Protein AF-A0A5C3NLE9-F1 (afdb_monomer_lite)

Radius of gyration: 28.79 Å; chains: 1; bounding box: 56×53×103 Å

Foldseek 3Di:
DVLCLVVVDALLPDDLVNLLVSQVVVLVVVQVVCVVVVHDRDDRDDSLVVQQVRLVVLLVLVVCVLVVPQADPPPGDNVVSVSVNPSDPQDDPDVPPPDSPDPDRQDAQQASSHRAQRPHPPDPSHHDPQDDNQQAGRDPDQPPPFDDTQHPDADHPQHHVNAAGEVVVLVVLVVVLVCLCVVDDNPDSPQTPNSVSSVVLQVVQWDQDDVVVVRFIWGFDGPRHHYPPDDPVQWDQDPNTITGTPCVVDPDDDDPDDDDDDDDDDDDDDDDDDDDDDDDDD

Secondary structure (DSSP, 8-state):
-HHHHHHT--TTT--HHHHHHHHHHHHHHHHHHHHHTTPPPPPPPPHHHHHHHHHHHHHHHHHHHHHT----TTT---HHHHHHHHSS------TT---TT----PPBPTTT--BS--S-TT-TTSPPTTB-TTS-B--SSPPTTPPPPPPSPPPTTSEETTTEEEHHHHHHHHHHHHHHHHSS-TT-----HHHHHHHHHHHHHEEEPPGGGTT-EEEEPPTTSEEES--GGGEEEETTEEEEE-GGGSSS--------S---------------------

Organism: NCBI:txid1314778

Sequence (282 aa):
MDLRAQHKWTSFGMTSRMWVSATAAYNTLLATRCQAQGLPDPILKHPRALVEKLGEVETMIVRRVATKDFKSKSGGSEDFWRRHCGVISLVKIDPGTTSEKNLRKLPMCARCKQMKYLGGTGSAANHRRDYCSDGVRCSNKLKAGTDIIPDWPQPPGIFTSGSKFHAIEFLKALRDLHEKTVNNDSSNVVIDLEGLAFAKMFQTRTIKADDSAGGMYLFRLFDNLEMIPALPELVVNYNNLKYLRLDCLGGAGSPASAADASAAEVPIGEGGEGLEGELVDF

pLDDT: mean 77.29, std 19.91, range [30.17, 96.62]

Structure (mmCIF, N/CA/C/O backbone):
data_AF-A0A5C3NLE9-F1
#
_entry.id   AF-A0A5C3NLE9-F1
#
loop_
_atom_site.group_PDB
_atom_site.id
_atom_site.type_symbol
_atom_site.label_atom_id
_atom_site.label_alt_id
_atom_site.label_comp_id
_atom_site.label_asym_id
_atom_site.label_entity_id
_atom_site.label_seq_id
_atom_site.pdbx_PDB_ins_code
_atom_site.Cartn_x
_atom_site.Cartn_y
_atom_site.Cartn_z
_atom_site.occupancy
_atom_site.B_iso_or_equiv
_atom_site.auth_seq_id
_atom_site.auth_comp_id
_atom_site.auth_asym_id
_atom_site.auth_atom_id
_atom_site.pdbx_PDB_model_num
ATOM 1 N N . MET A 1 1 ? -12.332 8.841 16.075 1.00 82.38 1 MET A N 1
ATOM 2 C CA . MET A 1 1 ? -12.920 7.511 16.361 1.00 82.38 1 MET A CA 1
ATOM 3 C C . MET A 1 1 ? -14.386 7.444 15.961 1.00 82.38 1 MET A C 1
ATOM 5 O O . MET A 1 1 ? -14.826 6.385 15.528 1.00 82.38 1 MET A O 1
ATOM 9 N N . ASP A 1 2 ? -15.115 8.559 15.999 1.00 88.81 2 ASP A N 1
ATOM 10 C CA . ASP A 1 2 ? -16.521 8.616 15.575 1.00 88.81 2 ASP A CA 1
ATOM 11 C C . ASP A 1 2 ? -16.726 8.231 14.109 1.00 88.81 2 ASP A C 1
ATOM 13 O O . ASP A 1 2 ? -17.564 7.383 13.830 1.00 88.81 2 ASP A O 1
ATOM 17 N N . LEU A 1 3 ? -15.878 8.725 13.196 1.00 90.75 3 LEU A N 1
ATOM 18 C CA . LEU A 1 3 ? -15.928 8.341 11.778 1.00 90.75 3 LEU A CA 1
ATOM 19 C C . LEU A 1 3 ? -15.777 6.827 11.561 1.00 90.75 3 LEU A C 1
ATOM 21 O O . LEU A 1 3 ? -16.488 6.251 10.744 1.00 90.75 3 LEU A O 1
ATOM 25 N N . ARG A 1 4 ? -14.929 6.147 12.351 1.00 88.94 4 ARG A N 1
ATOM 26 C CA . ARG A 1 4 ? -14.850 4.677 12.320 1.00 88.94 4 ARG A CA 1
ATOM 27 C C . ARG A 1 4 ? -16.189 4.060 12.716 1.00 88.94 4 ARG A C 1
ATOM 29 O O . ARG A 1 4 ? -16.627 3.120 12.067 1.00 88.94 4 ARG A O 1
ATOM 36 N N . ALA A 1 5 ? -16.812 4.541 13.793 1.00 88.56 5 ALA A N 1
ATOM 37 C CA . ALA A 1 5 ? -18.089 4.004 14.257 1.00 88.56 5 ALA A CA 1
ATOM 38 C C . ALA A 1 5 ? -19.224 4.256 13.256 1.00 88.56 5 ALA A C 1
ATOM 40 O O . ALA A 1 5 ? -20.035 3.365 13.023 1.00 88.56 5 ALA A O 1
ATOM 41 N N . GLN A 1 6 ? -19.251 5.441 12.649 1.00 90.88 6 GLN A N 1
ATOM 42 C CA . GLN A 1 6 ? -20.256 5.854 11.676 1.00 90.88 6 GLN A CA 1
ATOM 43 C C . GLN A 1 6 ? -20.138 5.074 10.364 1.00 90.88 6 GLN A C 1
ATOM 45 O O . GLN A 1 6 ? -21.117 4.501 9.896 1.00 90.88 6 GLN A O 1
ATOM 50 N N . HIS A 1 7 ? -18.936 5.010 9.794 1.00 89.25 7 HIS A N 1
ATOM 51 C CA . HIS A 1 7 ? -18.698 4.386 8.490 1.00 89.25 7 HIS A CA 1
ATOM 52 C C . HIS A 1 7 ? -18.255 2.925 8.578 1.00 89.25 7 HIS A C 1
ATOM 54 O O . HIS A 1 7 ? -17.937 2.313 7.561 1.00 89.25 7 HIS A O 1
ATOM 60 N N . LYS A 1 8 ? -18.201 2.367 9.792 1.00 89.06 8 LYS A N 1
ATOM 61 C CA . LYS A 1 8 ? -17.783 0.987 10.064 1.00 89.06 8 LYS A CA 1
ATOM 62 C C . LYS A 1 8 ? -16.439 0.628 9.407 1.00 89.06 8 LYS A C 1
ATOM 64 O O . LYS A 1 8 ? -16.246 -0.476 8.906 1.00 89.06 8 LYS A O 1
ATOM 69 N N . TRP A 1 9 ? -15.494 1.567 9.422 1.00 89.69 9 TRP A N 1
ATOM 70 C CA . TRP A 1 9 ? -14.164 1.369 8.844 1.00 89.69 9 TRP A CA 1
ATOM 71 C C . TRP A 1 9 ? -13.407 0.250 9.555 1.00 89.69 9 TRP A C 1
ATOM 73 O O . TRP A 1 9 ? -13.302 0.267 10.783 1.00 89.69 9 TRP A O 1
ATOM 83 N N . THR A 1 10 ? -12.844 -0.686 8.790 1.00 86.25 10 THR A N 1
ATOM 84 C CA . THR A 1 10 ? -12.008 -1.789 9.293 1.00 86.25 10 THR A CA 1
ATOM 85 C C . THR A 1 10 ? -10.729 -1.924 8.496 1.00 86.25 10 THR A C 1
ATOM 87 O O . THR A 1 10 ? -10.713 -1.631 7.304 1.00 86.25 10 THR A O 1
ATOM 90 N N . SER A 1 11 ? -9.664 -2.430 9.119 1.00 81.75 11 SER A N 1
ATOM 91 C CA . SER A 1 11 ? -8.420 -2.674 8.382 1.00 81.75 11 SER A CA 1
ATOM 92 C C . SER A 1 11 ? -8.591 -3.683 7.242 1.00 81.75 11 SER A C 1
ATOM 94 O O . SER A 1 11 ? -7.977 -3.510 6.198 1.00 81.75 11 SER A O 1
ATOM 96 N N . PHE A 1 12 ? -9.441 -4.699 7.409 1.00 77.06 12 PHE A N 1
ATOM 97 C CA . PHE A 1 12 ? -9.650 -5.766 6.420 1.00 77.06 12 PHE A CA 1
ATOM 98 C C . PHE A 1 12 ? -10.757 -5.482 5.399 1.00 77.06 12 PHE A C 1
ATOM 100 O O . PHE A 1 12 ? -10.771 -6.097 4.339 1.00 77.06 12 PHE A O 1
ATOM 107 N N . GLY A 1 13 ? -11.689 -4.580 5.708 1.00 79.12 13 GLY A N 1
ATOM 108 C CA . GLY A 1 13 ? -12.783 -4.196 4.813 1.00 79.12 13 GLY A CA 1
ATOM 109 C C . GLY A 1 13 ? -12.491 -2.948 3.982 1.00 79.12 13 GLY A C 1
ATOM 110 O O . GLY A 1 13 ? -13.380 -2.480 3.278 1.00 79.12 13 GLY A O 1
ATOM 111 N N . MET A 1 14 ? -11.286 -2.378 4.080 1.00 85.12 14 MET A N 1
ATOM 112 C CA . MET A 1 14 ? -10.904 -1.161 3.362 1.00 85.12 14 MET A CA 1
ATOM 113 C C . MET A 1 14 ? -9.803 -1.425 2.339 1.00 85.12 14 MET A C 1
ATOM 115 O O . MET A 1 14 ? -8.720 -1.905 2.677 1.00 85.12 14 MET A O 1
ATOM 119 N N . THR A 1 15 ? -10.069 -1.039 1.092 1.00 82.69 15 THR A N 1
ATOM 120 C CA . THR A 1 15 ? -9.074 -1.012 0.013 1.00 82.69 15 THR A CA 1
ATOM 121 C C . THR A 1 15 ? -8.224 0.260 0.072 1.00 82.69 15 THR A C 1
ATOM 123 O O . THR A 1 15 ? -8.592 1.244 0.718 1.00 82.69 15 THR A O 1
ATOM 126 N N . SER A 1 16 ? -7.093 0.266 -0.634 1.00 81.00 16 SER A N 1
ATOM 127 C CA . SER A 1 16 ? -6.223 1.438 -0.839 1.00 81.00 16 SER A CA 1
ATOM 128 C C . SER A 1 16 ? -6.998 2.693 -1.266 1.00 81.00 16 SER A C 1
ATOM 130 O O . SER A 1 16 ? -6.802 3.764 -0.693 1.00 81.00 16 SER A O 1
ATOM 132 N N . ARG A 1 17 ? -7.934 2.552 -2.211 1.00 81.69 17 ARG A N 1
ATOM 133 C CA . ARG A 1 17 ? -8.794 3.638 -2.704 1.00 81.69 17 ARG A CA 1
ATOM 134 C C . ARG A 1 17 ? -9.794 4.111 -1.654 1.00 81.69 17 ARG A C 1
ATOM 136 O O . ARG A 1 17 ? -9.958 5.312 -1.466 1.00 81.69 17 ARG A O 1
ATOM 143 N N . MET A 1 18 ? -10.407 3.190 -0.907 1.00 87.69 18 MET A N 1
ATOM 144 C CA . MET A 1 18 ? -11.318 3.555 0.189 1.00 87.69 18 MET A CA 1
ATOM 145 C C . MET A 1 18 ? -10.611 4.387 1.266 1.00 87.69 18 MET A C 1
ATOM 147 O O . MET A 1 18 ? -11.227 5.274 1.856 1.00 87.69 18 MET A O 1
ATOM 151 N N . TRP A 1 19 ? -9.318 4.146 1.504 1.00 89.06 19 TRP A N 1
ATOM 152 C CA . TRP A 1 19 ? -8.523 4.943 2.440 1.00 89.06 19 TRP A CA 1
ATOM 153 C C . TRP A 1 19 ? -8.342 6.394 2.005 1.00 89.06 19 TRP A C 1
ATOM 155 O O . TRP A 1 19 ? -8.332 7.276 2.864 1.00 89.06 19 TRP A O 1
ATOM 165 N N . VAL A 1 20 ? -8.240 6.659 0.703 1.00 87.31 20 VAL A N 1
ATOM 166 C CA . VAL A 1 20 ? -8.168 8.023 0.162 1.00 87.31 20 VAL A CA 1
ATOM 167 C C . VAL A 1 20 ? -9.454 8.780 0.485 1.00 87.31 20 VAL A C 1
ATOM 169 O O . VAL A 1 20 ? -9.404 9.823 1.135 1.00 87.31 20 VAL A O 1
ATOM 172 N N . SER A 1 21 ? -10.613 8.214 0.138 1.00 88.69 21 SER A N 1
ATOM 173 C CA . SER A 1 21 ? -11.917 8.832 0.418 1.00 88.69 21 SER A CA 1
ATOM 174 C C . SER A 1 21 ? -12.172 9.002 1.918 1.00 88.69 21 SER A C 1
ATOM 176 O O . SER A 1 21 ? -12.635 10.053 2.357 1.00 88.69 21 SER A O 1
ATOM 178 N N . ALA A 1 22 ? -11.815 8.002 2.729 1.00 91.88 22 ALA A N 1
ATOM 179 C CA . ALA A 1 22 ? -11.924 8.079 4.186 1.00 91.88 22 ALA A CA 1
ATOM 180 C C . ALA A 1 22 ? -11.062 9.206 4.775 1.00 91.88 22 ALA A C 1
ATOM 182 O O . ALA A 1 22 ? -11.467 9.889 5.715 1.00 91.88 22 ALA A O 1
ATOM 183 N N . THR A 1 23 ? -9.881 9.425 4.202 1.00 91.88 23 THR A N 1
ATOM 184 C CA . THR A 1 23 ? -8.950 10.466 4.641 1.00 91.88 23 THR A CA 1
ATOM 185 C C . THR A 1 23 ? -9.410 11.852 4.225 1.00 91.88 23 THR A C 1
ATOM 187 O O . THR A 1 23 ? -9.309 12.775 5.029 1.00 91.88 23 THR A O 1
ATOM 190 N N . ALA A 1 24 ? -9.981 11.996 3.028 1.00 90.50 24 ALA A N 1
ATOM 191 C CA . ALA A 1 24 ? -10.633 13.233 2.613 1.00 90.50 24 ALA A CA 1
ATOM 192 C C . ALA A 1 24 ? -11.756 13.608 3.595 1.00 90.50 24 ALA A C 1
ATOM 194 O O . ALA A 1 24 ? -11.723 14.692 4.171 1.00 90.50 24 ALA A O 1
ATOM 195 N N . ALA A 1 25 ? -12.663 12.669 3.897 1.00 92.50 25 ALA A N 1
ATOM 196 C CA . ALA A 1 25 ? -13.737 12.884 4.871 1.00 92.50 25 ALA A CA 1
ATOM 197 C C . ALA A 1 25 ? -13.206 13.241 6.273 1.00 92.50 25 ALA A C 1
ATOM 199 O O . ALA A 1 25 ? -13.735 14.131 6.942 1.00 92.50 25 ALA A O 1
ATOM 200 N N . TYR A 1 26 ? -12.133 12.578 6.715 1.00 94.12 26 TYR A N 1
ATOM 201 C CA . TYR A 1 26 ? -11.478 12.889 7.985 1.00 94.12 26 TYR A CA 1
ATOM 202 C C . TYR A 1 26 ? -10.884 14.300 8.004 1.00 94.12 26 TYR A C 1
ATOM 204 O O . TYR A 1 26 ? -11.072 15.022 8.981 1.00 94.12 26 TYR A O 1
ATOM 212 N N . ASN A 1 27 ? -10.176 14.694 6.946 1.00 93.88 27 ASN A N 1
ATOM 213 C CA . ASN A 1 27 ? -9.537 16.002 6.847 1.00 93.88 27 ASN A CA 1
ATOM 214 C C . ASN A 1 27 ? -10.569 17.133 6.804 1.00 93.88 27 ASN A C 1
ATOM 216 O O . ASN A 1 27 ? -10.390 1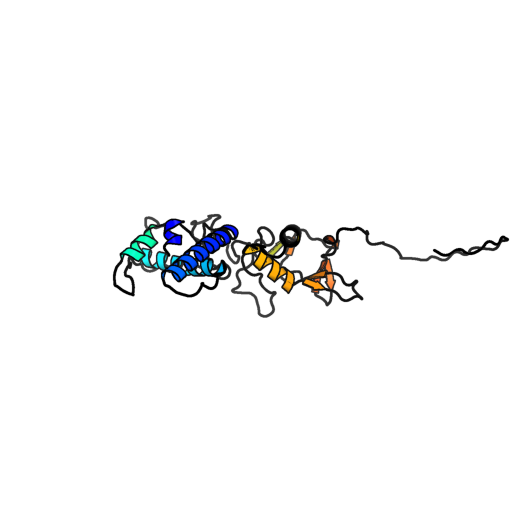8.122 7.511 1.00 93.88 27 ASN A O 1
ATOM 220 N N . THR A 1 28 ? -11.674 16.959 6.071 1.00 93.31 28 THR A N 1
ATOM 221 C CA . THR A 1 28 ? -12.798 17.907 6.074 1.00 93.31 28 THR A CA 1
ATOM 222 C C . THR A 1 28 ? -13.354 18.089 7.483 1.00 93.31 28 THR A C 1
ATOM 224 O O . THR A 1 28 ? -13.442 19.213 7.970 1.00 93.31 28 THR A O 1
ATOM 227 N N . LEU A 1 29 ? -13.662 16.991 8.182 1.00 93.62 29 LEU A N 1
ATOM 228 C CA . LEU A 1 29 ? -14.208 17.072 9.538 1.00 93.62 29 LEU A CA 1
ATOM 229 C C . LEU A 1 29 ? -13.207 17.681 10.533 1.00 93.62 29 LEU A C 1
ATOM 231 O O . LEU A 1 29 ? -13.603 18.406 11.447 1.00 93.62 29 LEU A O 1
ATOM 235 N N . LEU A 1 30 ? -11.913 17.392 10.369 1.00 93.75 30 LEU A N 1
ATOM 236 C CA . LEU A 1 30 ? -10.859 17.978 11.191 1.00 93.75 30 LEU A CA 1
ATOM 237 C C . LEU A 1 30 ? -10.784 19.495 10.990 1.00 93.75 30 LEU A C 1
ATOM 239 O O . LEU A 1 30 ? -10.706 20.213 11.983 1.00 93.75 30 LEU A O 1
ATOM 243 N N . ALA A 1 31 ? -10.861 19.976 9.746 1.00 93.50 31 ALA A N 1
ATOM 244 C CA . ALA A 1 31 ? -10.862 21.405 9.437 1.00 93.50 31 ALA A CA 1
ATOM 245 C C . ALA A 1 31 ? -12.072 22.111 10.058 1.00 93.50 31 ALA A C 1
ATOM 247 O O . ALA A 1 31 ? -11.896 23.075 10.801 1.00 93.50 31 ALA A O 1
ATOM 248 N N . THR A 1 32 ? -13.280 21.564 9.880 1.00 94.88 32 THR A N 1
ATOM 249 C CA . THR A 1 32 ? -14.498 22.099 10.513 1.00 94.88 32 THR A CA 1
ATOM 250 C C . THR A 1 32 ? -14.367 22.162 12.035 1.00 94.88 32 THR A C 1
ATOM 252 O O . THR A 1 32 ? -14.769 23.143 12.659 1.00 94.88 32 THR A O 1
ATOM 255 N N . ARG A 1 33 ? -13.777 21.134 12.658 1.00 94.06 33 ARG A N 1
ATOM 256 C CA . ARG A 1 33 ? -13.566 21.110 14.109 1.00 94.06 33 ARG A CA 1
ATOM 257 C C . ARG A 1 33 ? -12.547 22.153 14.569 1.00 94.06 33 ARG A C 1
ATOM 259 O O . ARG A 1 33 ? -12.785 22.783 15.593 1.00 94.06 33 ARG A O 1
ATOM 266 N N . CYS A 1 34 ? -11.434 22.317 13.855 1.00 93.94 34 CYS A N 1
ATOM 267 C CA . CYS A 1 34 ? -10.433 23.340 14.162 1.00 93.94 34 CYS A CA 1
ATOM 268 C C . CYS A 1 34 ? -11.047 24.742 14.080 1.00 93.94 34 CYS A C 1
ATOM 270 O O . CYS A 1 34 ? -10.946 25.499 15.042 1.00 93.94 34 CYS A O 1
ATOM 272 N N . GLN A 1 35 ? -11.789 25.030 13.008 1.00 94.06 35 GLN A N 1
ATOM 273 C CA . GLN A 1 35 ? -12.485 26.305 12.819 1.00 94.06 35 GLN A CA 1
ATOM 274 C C . GLN A 1 35 ? -13.494 26.588 13.937 1.00 94.06 35 GLN A C 1
ATOM 276 O O . GLN A 1 35 ? -13.474 27.664 14.528 1.00 94.06 35 GLN A O 1
ATOM 281 N N . ALA A 1 36 ? -14.317 25.601 14.306 1.00 94.94 36 ALA A N 1
ATOM 282 C CA . ALA A 1 36 ? -15.274 25.736 15.407 1.00 94.94 36 ALA A CA 1
ATOM 283 C C . ALA A 1 36 ? -14.609 25.996 16.774 1.00 94.94 36 ALA A C 1
ATOM 285 O O . ALA A 1 36 ? -15.256 26.495 17.691 1.00 94.94 36 ALA A O 1
ATOM 286 N N . GLN A 1 37 ? -13.329 25.646 16.925 1.00 95.44 37 GLN A N 1
ATOM 287 C CA . GLN A 1 37 ? -12.540 25.866 18.138 1.00 95.44 37 GLN A CA 1
ATOM 288 C C . GLN A 1 37 ? -11.647 27.115 18.057 1.00 95.44 37 GLN A C 1
ATOM 290 O O . GLN A 1 37 ? -10.880 27.360 18.986 1.00 95.44 37 GLN A O 1
ATOM 295 N N . GLY A 1 38 ? -11.714 27.889 16.966 1.00 94.31 38 GLY A N 1
ATOM 296 C CA . GLY A 1 38 ? -10.825 29.031 16.732 1.00 94.31 38 GLY A CA 1
ATOM 297 C C . GLY A 1 38 ? -9.354 28.639 16.547 1.00 94.31 38 GLY A C 1
ATOM 298 O O . GLY A 1 38 ? -8.464 29.452 16.782 1.00 94.31 38 GLY A O 1
ATOM 299 N N . LEU A 1 39 ? -9.085 27.384 16.176 1.00 95.00 39 LEU A N 1
ATOM 300 C CA . LEU A 1 39 ? -7.745 26.870 15.908 1.00 95.00 39 LEU A CA 1
ATOM 301 C C . LEU A 1 39 ? -7.364 27.095 14.437 1.00 95.00 39 LEU A C 1
ATOM 303 O O . LEU A 1 39 ? -8.250 27.118 13.580 1.00 95.00 39 LEU A O 1
ATOM 307 N N . PRO A 1 40 ? -6.058 27.206 14.126 1.00 92.81 40 PRO A N 1
ATOM 308 C CA . PRO A 1 40 ? -5.592 27.308 12.747 1.00 92.81 40 PRO A CA 1
ATOM 309 C C . PRO A 1 40 ? -5.978 26.075 11.923 1.00 92.81 40 PRO A C 1
ATOM 311 O O . PRO A 1 40 ? -6.201 24.985 12.468 1.00 92.81 40 PRO A O 1
ATOM 314 N N . ASP A 1 41 ? -6.006 26.253 10.601 1.00 90.81 41 ASP A N 1
ATOM 315 C CA . ASP A 1 41 ? -6.316 25.172 9.674 1.00 90.81 41 ASP A CA 1
ATOM 316 C C . ASP A 1 41 ? -5.354 23.986 9.866 1.00 90.81 41 ASP A C 1
ATOM 318 O O . ASP A 1 41 ? -4.134 24.155 9.986 1.00 90.81 41 ASP A O 1
ATOM 322 N N . PRO A 1 42 ? -5.885 22.755 9.933 1.00 91.81 42 PRO A N 1
ATOM 323 C CA . PRO A 1 42 ? -5.083 21.593 10.253 1.00 91.81 42 PRO A CA 1
ATOM 324 C C . PRO A 1 42 ? -4.222 21.164 9.066 1.00 91.81 42 PRO A C 1
ATOM 326 O O . PRO A 1 42 ? -4.661 21.142 7.918 1.00 91.81 42 PRO A O 1
ATOM 329 N N . ILE A 1 43 ? -3.025 20.660 9.370 1.00 90.06 43 ILE A N 1
ATOM 330 C CA . ILE A 1 43 ? -2.222 19.929 8.387 1.00 90.06 43 ILE A CA 1
ATOM 331 C C . ILE A 1 43 ? -2.993 18.677 7.954 1.00 90.06 43 ILE A C 1
ATOM 333 O O . ILE A 1 43 ? -3.294 17.805 8.788 1.00 90.06 43 ILE A O 1
ATOM 337 N N . LEU A 1 44 ? -3.261 18.586 6.648 1.00 89.62 44 LEU A N 1
ATOM 338 C CA . LEU A 1 44 ? -3.955 17.465 6.023 1.00 89.62 44 LEU A CA 1
ATOM 339 C C . LEU A 1 44 ? -3.265 16.145 6.363 1.00 89.62 44 LEU A C 1
ATOM 341 O O . LEU A 1 44 ? -2.047 15.989 6.246 1.00 89.62 44 LEU A O 1
ATOM 345 N N . LYS A 1 45 ? -4.053 15.167 6.803 1.00 90.31 45 LYS A N 1
ATOM 346 C CA . LYS A 1 45 ? -3.550 13.825 7.077 1.00 90.31 45 LYS A CA 1
ATOM 347 C C . LYS A 1 45 ? -3.382 13.062 5.777 1.00 90.31 45 LYS A C 1
ATOM 349 O O . LYS A 1 45 ? -4.247 13.100 4.907 1.00 90.31 45 LYS A O 1
ATOM 354 N N . HIS A 1 46 ? -2.273 12.337 5.692 1.00 88.62 46 HIS A N 1
ATOM 355 C CA . HIS A 1 46 ? -2.017 11.370 4.636 1.00 88.62 46 HIS A CA 1
ATOM 356 C C . HIS A 1 46 ? -2.778 10.063 4.928 1.00 88.62 46 HIS A C 1
ATOM 358 O O . HIS A 1 46 ? -2.840 9.671 6.100 1.00 88.62 46 HIS A O 1
ATOM 364 N N . PRO A 1 47 ? -3.293 9.322 3.923 1.00 89.44 47 PRO A N 1
ATOM 365 C CA . PRO A 1 47 ? -4.104 8.134 4.196 1.00 89.44 47 PRO A CA 1
ATOM 366 C C . PRO A 1 47 ? -3.391 7.041 4.994 1.00 89.44 47 PRO A C 1
ATOM 368 O O . PRO A 1 47 ? -4.014 6.330 5.784 1.00 89.44 47 PRO A O 1
ATOM 371 N N . ARG A 1 48 ? -2.059 6.975 4.891 1.00 86.94 48 ARG A N 1
ATOM 372 C CA . ARG A 1 48 ? -1.229 6.092 5.725 1.00 86.94 48 ARG A CA 1
ATOM 373 C C . ARG A 1 48 ? -1.440 6.316 7.228 1.00 86.94 48 ARG A C 1
ATOM 375 O O . ARG A 1 48 ? -1.482 5.342 7.973 1.00 86.94 48 ARG A O 1
ATOM 382 N N . ALA A 1 49 ? -1.632 7.563 7.660 1.00 89.75 49 ALA A N 1
ATOM 383 C CA . ALA A 1 49 ? -1.847 7.885 9.068 1.00 89.75 49 ALA A CA 1
ATOM 384 C C . ALA A 1 49 ? -3.148 7.263 9.600 1.00 89.75 49 ALA A C 1
ATOM 386 O O . ALA A 1 49 ? -3.189 6.776 10.729 1.00 89.75 49 ALA A O 1
ATOM 387 N N . LEU A 1 50 ? -4.206 7.231 8.782 1.00 90.75 50 LEU A N 1
ATOM 388 C CA . LEU A 1 50 ? -5.470 6.594 9.154 1.00 90.75 50 LEU A CA 1
ATOM 389 C C . LEU A 1 50 ? -5.345 5.067 9.196 1.00 90.75 50 LEU A C 1
ATOM 391 O O . LEU A 1 50 ? -5.856 4.458 10.136 1.00 90.75 50 LEU A O 1
ATOM 395 N N . VAL A 1 51 ? -4.642 4.460 8.232 1.00 89.19 51 VAL A N 1
ATOM 396 C CA . VAL A 1 51 ? -4.375 3.008 8.207 1.00 89.19 51 VAL A CA 1
ATOM 397 C C . VAL A 1 51 ? -3.678 2.569 9.495 1.00 89.19 51 VAL A C 1
ATOM 399 O O . VAL A 1 51 ? -4.135 1.650 10.176 1.00 89.19 51 VAL A O 1
ATOM 402 N N . GLU A 1 52 ? -2.591 3.252 9.854 1.00 87.81 52 GLU A N 1
ATOM 403 C CA . GLU A 1 52 ? -1.804 2.941 11.049 1.00 87.81 52 GLU A CA 1
ATOM 404 C C . GLU A 1 52 ? -2.627 3.147 12.316 1.00 87.81 52 GLU A C 1
ATOM 406 O O . GLU A 1 52 ? -2.686 2.260 13.175 1.00 87.81 52 GLU A O 1
ATOM 411 N N . LYS A 1 53 ? -3.351 4.271 12.396 1.00 89.75 53 LYS A N 1
ATOM 412 C CA . LYS A 1 53 ? -4.161 4.558 13.573 1.00 89.75 53 LYS A CA 1
ATOM 413 C C . LYS A 1 53 ? -5.297 3.561 13.755 1.00 89.75 53 LYS A C 1
ATOM 415 O O . LYS A 1 53 ? -5.606 3.192 14.890 1.00 89.75 53 LYS A O 1
ATOM 420 N N . LEU A 1 54 ? -5.914 3.107 12.664 1.00 89.44 54 LEU A N 1
ATOM 421 C CA . LEU A 1 54 ? -6.956 2.092 12.739 1.00 89.44 54 LEU A CA 1
ATOM 422 C C . LEU A 1 54 ? -6.391 0.753 13.223 1.00 89.44 54 LEU A C 1
ATOM 424 O O . LEU A 1 54 ? -6.995 0.138 14.098 1.00 89.44 54 LEU A O 1
ATOM 428 N N . GLY A 1 55 ? -5.219 0.335 12.738 1.00 85.19 55 GLY A N 1
ATOM 429 C CA . GLY A 1 55 ? -4.563 -0.896 13.193 1.00 85.19 55 GLY A CA 1
ATOM 430 C C . GLY A 1 55 ? -4.252 -0.901 14.698 1.00 85.19 55 GLY A C 1
ATOM 431 O O . GLY A 1 55 ? -4.477 -1.906 15.382 1.00 85.19 55 GLY A O 1
ATOM 432 N N . GLU A 1 56 ? -3.800 0.230 15.248 1.00 86.00 56 GLU A N 1
ATOM 433 C CA . GLU A 1 56 ? -3.610 0.400 16.698 1.00 86.00 56 GLU A CA 1
ATOM 434 C C . GLU A 1 56 ? -4.924 0.233 17.469 1.00 86.00 56 GLU A C 1
ATOM 436 O O . GLU A 1 56 ? -5.005 -0.530 18.435 1.00 86.00 56 GLU A O 1
ATOM 441 N N . VAL A 1 57 ? -5.966 0.939 17.030 1.00 88.75 57 VAL A N 1
ATOM 442 C CA . VAL A 1 57 ? -7.289 0.930 17.660 1.00 88.75 57 VAL A CA 1
ATOM 443 C C . VAL A 1 57 ? -7.906 -0.463 17.632 1.00 88.75 57 VAL A C 1
ATOM 445 O O . VAL A 1 57 ? -8.456 -0.911 18.635 1.00 88.75 57 VAL A O 1
ATOM 448 N N . GLU A 1 58 ? -7.821 -1.164 16.508 1.00 86.69 58 GLU A N 1
ATOM 449 C CA . GLU A 1 58 ? -8.362 -2.514 16.372 1.00 86.69 58 GLU A CA 1
ATOM 450 C C . GLU A 1 58 ? -7.645 -3.504 17.289 1.00 86.69 58 GLU A C 1
ATOM 452 O O . GLU A 1 58 ? -8.298 -4.324 17.935 1.00 86.69 58 GLU A O 1
ATOM 457 N N . THR A 1 59 ? -6.328 -3.356 17.454 1.00 82.38 59 THR A N 1
ATOM 458 C CA . THR A 1 59 ? -5.557 -4.127 18.441 1.00 82.38 59 THR A CA 1
ATOM 459 C C . THR A 1 59 ? -6.061 -3.869 19.865 1.00 82.38 59 THR A C 1
ATOM 461 O O . THR A 1 59 ? -6.196 -4.801 20.661 1.00 82.38 59 THR A O 1
ATOM 464 N N . MET A 1 60 ? -6.376 -2.612 20.197 1.00 86.00 60 MET A N 1
ATOM 465 C CA . MET A 1 60 ? -6.963 -2.265 21.495 1.00 86.00 60 MET A CA 1
ATOM 466 C C . MET A 1 60 ? -8.363 -2.861 21.669 1.00 86.00 60 MET A C 1
ATOM 468 O O . MET A 1 60 ? -8.648 -3.396 22.737 1.00 86.00 60 MET A O 1
ATOM 472 N N . ILE A 1 61 ? -9.217 -2.803 20.644 1.00 86.75 61 ILE A N 1
ATOM 473 C CA . ILE A 1 61 ? -10.572 -3.375 20.676 1.00 86.75 61 ILE A CA 1
ATOM 474 C C . ILE A 1 61 ? -10.506 -4.881 20.933 1.00 86.75 61 ILE A C 1
ATOM 476 O O . ILE A 1 61 ? -11.150 -5.361 21.861 1.00 86.75 61 ILE A O 1
ATOM 480 N N . VAL A 1 62 ? -9.689 -5.615 20.173 1.00 81.75 62 VAL A N 1
ATOM 481 C CA . VAL A 1 62 ? -9.524 -7.067 20.347 1.00 81.75 62 VAL A CA 1
ATOM 482 C C . VAL A 1 62 ? -9.080 -7.397 21.771 1.00 81.75 62 VAL A C 1
ATOM 484 O O . VAL A 1 62 ? -9.678 -8.258 22.415 1.00 81.75 62 VAL A O 1
ATOM 487 N N . ARG A 1 63 ? -8.075 -6.678 22.294 1.00 82.88 63 ARG A N 1
ATOM 488 C CA . ARG A 1 63 ? -7.608 -6.859 23.676 1.00 82.88 63 ARG A CA 1
ATOM 489 C C . ARG A 1 63 ? -8.739 -6.642 24.681 1.00 82.88 63 ARG A C 1
ATOM 491 O O . ARG A 1 63 ? -8.911 -7.465 25.570 1.00 82.88 63 ARG A O 1
ATOM 498 N N . ARG A 1 64 ? -9.494 -5.552 24.548 1.00 86.50 64 ARG A N 1
ATOM 499 C CA . ARG A 1 64 ? -10.550 -5.177 25.499 1.00 86.50 64 ARG A CA 1
ATOM 500 C C . ARG A 1 64 ? -11.741 -6.125 25.474 1.00 86.50 64 ARG A C 1
ATOM 502 O O . ARG A 1 64 ? -12.239 -6.477 26.537 1.00 86.50 64 ARG A O 1
ATOM 509 N N . VAL A 1 65 ? -12.163 -6.574 24.290 1.00 84.69 65 VAL A N 1
ATOM 510 C CA . VAL A 1 65 ? -13.203 -7.606 24.143 1.00 84.69 65 VAL A CA 1
ATOM 511 C C . VAL A 1 65 ? -12.780 -8.889 24.857 1.00 84.69 65 VAL A C 1
ATOM 513 O O . VAL A 1 65 ? -13.578 -9.472 25.585 1.00 84.69 65 VAL A O 1
ATOM 516 N N . ALA A 1 66 ? -11.518 -9.292 24.702 1.00 76.75 66 ALA A N 1
ATOM 517 C CA . ALA A 1 66 ? -10.992 -10.497 25.327 1.00 76.75 66 ALA A CA 1
ATOM 518 C C . ALA A 1 66 ? -10.882 -10.388 26.858 1.00 76.75 66 ALA A C 1
ATOM 520 O O . ALA A 1 66 ? -11.278 -11.309 27.564 1.00 76.75 66 ALA A O 1
ATOM 521 N N . THR A 1 67 ? -10.377 -9.268 27.385 1.00 81.81 67 THR A N 1
ATOM 522 C CA . THR A 1 67 ? -10.207 -9.071 28.838 1.00 81.81 67 THR A CA 1
ATOM 523 C C . THR A 1 67 ? -11.467 -8.573 29.541 1.00 81.81 67 THR A C 1
ATOM 525 O O . THR A 1 67 ? -11.443 -8.389 30.754 1.00 81.81 67 THR A O 1
ATOM 528 N N . LYS A 1 68 ? -12.543 -8.291 28.792 1.00 84.31 68 LYS A N 1
ATOM 529 C CA . LYS A 1 68 ? -13.766 -7.624 29.274 1.00 84.31 68 LYS A CA 1
ATOM 530 C C . LYS A 1 68 ? -13.493 -6.306 30.023 1.00 84.31 68 LYS A C 1
ATOM 532 O O . LYS A 1 68 ? -14.299 -5.886 30.848 1.00 84.31 68 LYS A O 1
ATOM 537 N N . ASP A 1 69 ? -12.376 -5.640 29.719 1.00 87.12 69 ASP A N 1
ATOM 538 C CA . ASP A 1 69 ? -12.003 -4.349 30.310 1.00 87.12 69 ASP A CA 1
ATOM 539 C C . ASP A 1 69 ? -12.347 -3.216 29.343 1.00 87.12 69 ASP A C 1
ATOM 541 O O . ASP A 1 69 ? -11.642 -2.964 28.357 1.00 87.12 69 ASP A O 1
ATOM 545 N N . PHE A 1 70 ? -13.423 -2.497 29.651 1.00 90.62 70 PHE A N 1
ATOM 546 C CA . PHE A 1 70 ? -13.906 -1.378 28.849 1.00 90.62 70 PHE A CA 1
ATOM 547 C C . PHE A 1 70 ? -13.614 -0.015 29.482 1.00 90.62 70 PHE A C 1
ATOM 549 O O . PHE A 1 70 ? -14.045 0.998 28.941 1.00 90.62 70 PHE A O 1
ATOM 556 N N . LYS A 1 71 ? -12.853 0.070 30.578 1.00 89.38 71 LYS A N 1
ATOM 557 C CA . LYS A 1 71 ? -12.647 1.353 31.261 1.00 89.38 71 LYS A CA 1
ATOM 558 C C . LYS A 1 71 ? -11.728 2.285 30.469 1.00 89.38 71 LYS A C 1
ATOM 560 O O . LYS A 1 71 ? -10.645 1.905 29.993 1.00 89.38 71 LYS A O 1
ATOM 565 N N . SER A 1 72 ? -12.161 3.536 30.313 1.00 85.88 72 SER A N 1
ATOM 566 C CA . SER A 1 72 ? -11.339 4.615 29.761 1.00 85.88 72 SER A CA 1
ATOM 567 C C . SER A 1 72 ? -10.337 5.138 30.793 1.00 85.88 72 SER A C 1
ATOM 569 O O . SER A 1 72 ? -10.661 5.284 31.969 1.00 85.88 72 SER A O 1
ATOM 571 N N . LYS A 1 73 ? -9.123 5.483 30.341 1.00 82.31 73 LYS A N 1
ATOM 572 C CA . LYS A 1 73 ? -8.049 5.996 31.210 1.00 82.31 73 LYS A CA 1
ATOM 573 C C . LYS A 1 73 ? -8.348 7.377 31.797 1.00 82.31 73 LYS A C 1
ATOM 575 O O . LYS A 1 73 ? -7.894 7.668 32.891 1.00 82.31 73 LYS A O 1
ATOM 580 N N . SER A 1 74 ? -9.062 8.227 31.061 1.00 76.38 74 SER A N 1
ATOM 581 C CA . SER A 1 74 ? -9.246 9.640 31.413 1.00 76.38 74 SER A CA 1
ATOM 582 C C . SER A 1 74 ? -10.433 9.913 32.338 1.00 76.38 74 SER A C 1
ATOM 584 O O . SER A 1 74 ? -10.531 11.011 32.865 1.00 76.38 74 SER A O 1
ATOM 586 N N . GLY A 1 75 ? -11.338 8.950 32.535 1.00 73.44 75 GLY A N 1
ATOM 587 C CA . GLY A 1 75 ? -12.551 9.189 33.325 1.00 73.44 75 GLY A CA 1
ATOM 588 C C . GLY A 1 75 ? -13.276 7.943 33.823 1.00 73.44 75 GLY A C 1
ATOM 589 O O . GLY A 1 75 ? -14.407 8.055 34.275 1.00 73.44 75 GLY A O 1
ATOM 590 N N . GLY A 1 76 ? -12.691 6.746 33.694 1.00 80.56 76 GLY A N 1
ATOM 591 C CA . GLY A 1 76 ? -13.273 5.496 34.203 1.00 80.56 76 GLY A CA 1
ATOM 592 C C . GLY A 1 76 ? -14.531 4.991 33.481 1.00 80.56 76 GLY A C 1
ATOM 593 O O . GLY A 1 76 ? -14.823 3.804 33.589 1.00 80.56 76 GLY A O 1
ATOM 594 N N . SER A 1 77 ? -15.232 5.838 32.714 1.00 89.50 77 SER A N 1
ATOM 595 C CA . SER A 1 77 ? -16.401 5.455 31.909 1.00 89.50 77 SER A CA 1
ATOM 596 C C . SER A 1 77 ? -16.060 4.350 30.908 1.00 89.50 77 SER A C 1
ATOM 598 O O . SER A 1 77 ? -14.963 4.301 30.333 1.00 89.50 77 SER A O 1
ATOM 600 N N . GLU A 1 78 ? -17.037 3.471 30.698 1.00 90.81 78 GLU A N 1
ATOM 601 C CA . GLU A 1 78 ? -16.956 2.355 29.764 1.00 90.81 78 GLU A CA 1
ATOM 602 C C . GLU A 1 78 ? -17.629 2.641 28.416 1.00 90.81 78 GLU A C 1
ATOM 604 O O . GLU A 1 78 ? -17.403 1.901 27.456 1.00 90.81 78 GLU A O 1
ATOM 609 N N . ASP A 1 79 ? -18.407 3.720 28.303 1.00 89.50 79 ASP A N 1
ATOM 610 C CA . ASP A 1 79 ? -19.312 3.974 27.172 1.00 89.50 79 ASP A CA 1
ATOM 611 C C . ASP A 1 79 ? -18.570 4.029 25.840 1.00 89.50 79 ASP A C 1
ATOM 613 O O . ASP A 1 79 ? -18.968 3.406 24.854 1.00 89.50 79 ASP A O 1
ATOM 617 N N . PHE A 1 80 ? -17.430 4.723 25.830 1.00 89.94 80 PHE A N 1
ATOM 618 C CA . PHE A 1 80 ? -16.575 4.839 24.655 1.00 89.94 80 PHE A CA 1
ATOM 619 C C . PHE A 1 80 ? -16.131 3.462 24.145 1.00 89.94 80 PHE A C 1
ATOM 621 O O . PHE A 1 80 ? -16.285 3.144 22.963 1.00 89.94 80 PHE A O 1
ATOM 628 N N . TRP A 1 81 ? -15.584 2.621 25.026 1.00 90.69 81 TRP A N 1
ATOM 629 C CA . TRP A 1 81 ? -15.052 1.326 24.611 1.00 90.69 81 TRP A CA 1
ATOM 630 C C . TRP A 1 81 ? -16.158 0.322 24.340 1.00 90.69 81 TRP A C 1
ATOM 632 O O . TRP A 1 81 ? -16.027 -0.428 23.378 1.00 90.69 81 TRP A O 1
ATOM 642 N N . ARG A 1 82 ? -17.261 0.336 25.094 1.00 90.50 82 ARG A N 1
ATOM 643 C CA . ARG A 1 82 ? -18.436 -0.497 24.806 1.00 90.50 82 ARG A CA 1
ATOM 644 C C . ARG A 1 82 ? -18.998 -0.184 23.425 1.00 90.50 82 ARG A C 1
ATOM 646 O O . ARG A 1 82 ? -19.166 -1.102 22.623 1.00 90.50 82 ARG A O 1
ATOM 653 N N . ARG A 1 83 ? -19.166 1.102 23.098 1.00 90.19 83 ARG A N 1
ATOM 654 C CA . ARG A 1 83 ? -19.573 1.544 21.759 1.00 90.19 83 ARG A CA 1
ATOM 655 C C . ARG A 1 83 ? -18.609 1.033 20.696 1.00 90.19 83 ARG A C 1
ATOM 657 O O . ARG A 1 83 ? -19.041 0.370 19.762 1.00 90.19 83 ARG A O 1
ATOM 664 N N . HIS A 1 84 ? -17.311 1.314 20.825 1.00 88.06 84 HIS A N 1
ATOM 665 C CA . HIS A 1 84 ? -16.334 1.005 19.775 1.00 88.06 84 HIS A CA 1
ATOM 666 C C . HIS A 1 84 ? -15.999 -0.483 19.626 1.00 88.06 84 HIS A C 1
ATOM 668 O O . HIS A 1 84 ? -15.685 -0.911 18.513 1.00 88.06 84 HIS A O 1
ATOM 674 N N . CYS A 1 85 ? -16.099 -1.264 20.701 1.00 87.69 85 CYS A N 1
ATOM 675 C CA . CYS A 1 85 ? -15.975 -2.719 20.647 1.00 87.69 85 CYS A CA 1
ATOM 676 C C . CYS A 1 85 ? -17.211 -3.377 20.019 1.00 87.69 85 CYS A C 1
ATOM 678 O O . CYS A 1 85 ? -17.073 -4.416 19.385 1.00 87.69 85 CYS A O 1
ATOM 680 N N . GLY A 1 86 ? -18.393 -2.763 20.151 1.00 83.81 86 GLY A N 1
ATOM 681 C CA . GLY A 1 86 ? -19.646 -3.270 19.588 1.00 83.81 86 GLY A CA 1
ATOM 682 C C . GLY A 1 86 ? -19.909 -2.910 18.121 1.00 83.81 86 GLY A C 1
ATOM 683 O O . GLY A 1 86 ? -20.789 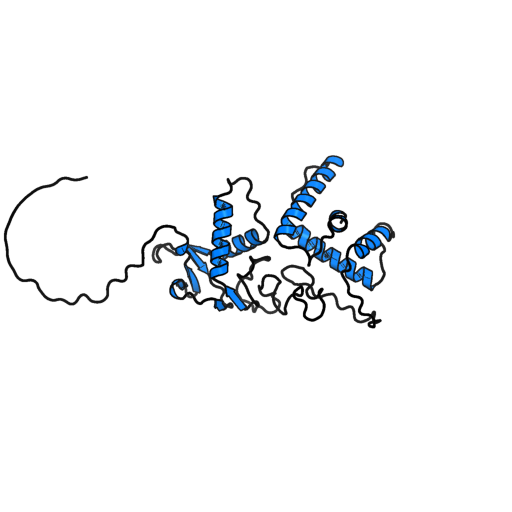-3.509 17.516 1.00 83.81 86 GLY A O 1
ATOM 684 N N . VAL A 1 87 ? -19.174 -1.960 17.522 1.00 83.62 87 VAL A N 1
ATOM 685 C CA . VAL A 1 87 ? -19.434 -1.531 16.125 1.00 83.62 87 VAL A CA 1
ATOM 686 C C . VAL A 1 87 ? -19.237 -2.683 15.138 1.00 83.62 87 VAL A C 1
ATOM 688 O O . VAL A 1 87 ? -20.012 -2.824 14.195 1.00 83.62 87 VAL A O 1
ATOM 691 N N . ILE A 1 88 ? -18.161 -3.458 15.311 1.00 76.38 88 ILE A N 1
ATOM 692 C CA . ILE A 1 88 ? -17.746 -4.520 14.388 1.00 76.38 88 ILE A CA 1
ATOM 693 C C . ILE A 1 88 ? -17.079 -5.623 15.193 1.00 76.38 88 ILE A C 1
ATOM 695 O O . ILE A 1 88 ? -16.103 -5.366 15.901 1.00 76.38 88 ILE A O 1
ATOM 699 N N . SER A 1 89 ? -17.563 -6.852 15.034 1.00 72.69 89 SER A N 1
ATOM 700 C CA . SER A 1 89 ? -16.948 -8.031 15.637 1.00 72.69 89 SER A CA 1
ATOM 701 C C . SER A 1 89 ? -15.598 -8.316 14.980 1.00 72.69 89 SER A C 1
ATOM 703 O O . SER A 1 89 ? -15.525 -8.898 13.902 1.00 72.69 89 SER A O 1
ATOM 705 N N . LEU A 1 90 ? -14.517 -7.893 15.638 1.00 70.69 90 LEU A N 1
ATOM 706 C CA . LEU A 1 90 ? -13.134 -8.173 15.223 1.00 70.69 90 LEU A CA 1
ATOM 707 C C . LEU A 1 90 ? -12.615 -9.527 15.735 1.00 70.69 90 LEU A C 1
ATOM 709 O O . LEU A 1 90 ? -11.488 -9.911 15.436 1.00 70.69 90 LEU A O 1
ATOM 713 N N . VAL A 1 91 ? -13.419 -10.232 16.533 1.00 64.06 91 VAL A N 1
ATOM 714 C CA . VAL A 1 91 ? -13.078 -11.509 17.164 1.00 64.06 91 VAL A CA 1
ATOM 715 C C . VAL A 1 91 ? -14.186 -12.506 16.838 1.00 64.06 91 VAL A C 1
ATOM 717 O O . VAL A 1 91 ? -15.355 -12.225 17.100 1.00 64.06 91 VAL A O 1
ATOM 720 N N . LYS A 1 92 ? -13.831 -13.676 16.296 1.00 58.03 92 LYS A N 1
ATOM 721 C CA . LYS A 1 92 ? -14.693 -14.859 16.397 1.00 58.03 92 LYS A CA 1
ATOM 722 C C . LYS A 1 92 ? -14.456 -15.470 17.773 1.00 58.03 92 LYS A C 1
ATOM 724 O O . LYS A 1 92 ? -13.339 -15.870 18.085 1.00 58.03 92 LYS A O 1
ATOM 729 N N . ILE A 1 93 ? -15.490 -15.479 18.609 1.00 51.31 93 ILE A N 1
ATOM 730 C CA . ILE A 1 93 ? -15.503 -16.294 19.822 1.00 51.31 93 ILE A CA 1
ATOM 731 C C . ILE A 1 93 ? -15.853 -17.700 19.345 1.00 51.31 93 ILE A C 1
ATOM 733 O O . ILE A 1 93 ? -17.009 -17.956 19.017 1.00 51.31 93 ILE A O 1
ATOM 737 N N . ASP A 1 94 ? -14.863 -18.586 19.236 1.00 43.81 94 ASP A N 1
ATOM 738 C CA . ASP A 1 94 ? -15.158 -19.992 18.971 1.00 43.81 94 ASP A CA 1
ATOM 739 C C . ASP A 1 94 ? -15.904 -20.567 20.188 1.00 43.81 94 ASP A C 1
ATOM 741 O O . ASP A 1 94 ? -15.407 -20.450 21.319 1.00 43.81 94 ASP A O 1
ATOM 745 N N . PRO A 1 95 ? -17.093 -21.168 20.000 1.00 33.94 95 PRO A N 1
ATOM 746 C CA . PRO A 1 95 ? -17.829 -21.789 21.089 1.00 33.94 95 PRO A CA 1
ATOM 747 C C . PRO A 1 95 ? -17.052 -23.029 21.549 1.00 33.94 95 PRO A C 1
ATOM 749 O O . PRO A 1 95 ? -17.079 -24.068 20.899 1.00 33.94 95 PRO A O 1
ATOM 752 N N . GLY A 1 96 ? -16.302 -22.892 22.646 1.00 43.69 96 GLY A N 1
ATOM 753 C CA . GLY A 1 96 ? -15.538 -23.986 23.259 1.00 43.69 96 GLY A CA 1
ATOM 754 C C . GLY A 1 96 ? -14.159 -23.610 23.805 1.00 43.69 96 GLY A C 1
ATOM 755 O O . GLY A 1 96 ? -13.606 -24.365 24.599 1.00 43.69 96 GLY A O 1
ATOM 756 N N . THR A 1 97 ? -13.601 -22.443 23.455 1.00 43.25 97 THR A N 1
ATOM 757 C CA . THR A 1 97 ? -12.254 -22.048 23.919 1.00 43.25 97 THR A CA 1
ATOM 758 C C . THR A 1 97 ? -12.323 -21.056 25.085 1.00 43.25 97 THR A C 1
ATOM 760 O O . THR A 1 97 ? -12.050 -19.867 24.939 1.00 43.25 97 THR A O 1
ATOM 763 N N . THR A 1 98 ? -12.675 -21.537 26.277 1.00 40.28 98 THR A N 1
ATOM 764 C CA . THR A 1 98 ? -12.598 -20.800 27.558 1.00 40.28 98 THR A CA 1
ATOM 765 C C . THR A 1 98 ? -11.183 -20.847 28.139 1.00 40.28 98 THR A C 1
ATOM 767 O O . THR A 1 98 ? -10.938 -21.368 29.222 1.00 40.28 98 THR A O 1
ATOM 770 N N . SER A 1 99 ? -10.206 -20.311 27.408 1.00 40.69 99 SER A N 1
ATOM 771 C CA . SER A 1 99 ? -8.823 -20.237 27.885 1.00 40.69 99 SER A CA 1
ATOM 772 C C . SER A 1 99 ? -8.299 -18.808 27.790 1.00 40.69 99 SER A C 1
ATOM 774 O O . SER A 1 99 ? -7.733 -18.389 26.781 1.00 40.69 99 SER A O 1
ATOM 776 N N . GLU A 1 100 ? -8.447 -18.070 28.893 1.00 44.91 100 GLU A N 1
ATOM 777 C CA . GLU A 1 100 ? -7.838 -16.751 29.137 1.00 44.91 100 GLU A CA 1
ATOM 778 C C . GLU A 1 100 ? -6.305 -16.755 28.957 1.00 44.91 100 GLU A C 1
ATOM 780 O O . GLU A 1 100 ? -5.689 -15.705 28.785 1.00 44.91 100 GLU A O 1
ATOM 785 N N . LYS A 1 101 ? -5.668 -17.936 28.962 1.00 38.91 101 LYS A N 1
ATOM 786 C CA . LYS A 1 101 ? -4.209 -18.101 29.001 1.00 38.91 101 LYS A CA 1
ATOM 787 C C . LYS A 1 101 ? -3.512 -18.150 27.637 1.00 38.91 101 LYS A C 1
ATOM 789 O O . LYS A 1 101 ? -2.288 -18.168 27.610 1.00 38.91 101 LYS A O 1
ATOM 794 N N . ASN A 1 102 ? -4.232 -18.138 26.511 1.00 40.34 102 ASN A N 1
ATOM 795 C CA . ASN A 1 102 ? -3.615 -18.280 25.180 1.00 40.34 102 ASN A CA 1
ATOM 796 C C . ASN A 1 102 ? -4.133 -17.302 24.113 1.00 40.34 102 ASN A C 1
ATOM 798 O O . ASN A 1 102 ? -4.079 -17.598 22.918 1.00 40.34 102 ASN A O 1
ATOM 802 N N . LEU A 1 103 ? -4.564 -16.099 24.501 1.00 51.53 103 LEU A N 1
ATOM 803 C CA . LEU A 1 103 ? -4.825 -15.015 23.547 1.00 51.53 103 LEU A CA 1
ATOM 804 C C . LEU A 1 103 ? -3.504 -14.404 23.068 1.00 51.53 103 LEU A C 1
ATOM 806 O O . LEU A 1 103 ? -3.109 -13.297 23.435 1.00 51.53 103 LEU A O 1
ATOM 810 N N . ARG A 1 104 ? -2.785 -15.168 22.243 1.00 54.75 104 ARG A N 1
ATOM 811 C CA . ARG A 1 104 ? -1.605 -14.684 21.527 1.00 54.75 104 ARG A CA 1
ATOM 812 C C . ARG A 1 104 ? -2.015 -13.443 20.735 1.00 54.75 104 ARG A C 1
ATOM 814 O O . ARG A 1 104 ? -2.964 -13.500 19.957 1.00 54.75 104 ARG A O 1
ATOM 821 N N . LYS A 1 105 ? -1.299 -12.330 20.954 1.00 60.28 105 LYS A N 1
ATOM 822 C CA . LYS A 1 105 ? -1.413 -11.075 20.191 1.00 60.28 105 LYS A CA 1
ATOM 823 C C . LYS A 1 105 ? -1.666 -11.415 18.723 1.00 60.28 105 LYS A C 1
ATOM 825 O O . LYS A 1 105 ? -0.825 -12.087 18.120 1.00 60.28 105 LYS A O 1
ATOM 830 N N . LEU A 1 106 ? -2.818 -10.999 18.180 1.00 70.31 106 LEU A N 1
ATOM 831 C CA . LEU A 1 106 ? -3.151 -11.304 16.792 1.00 70.31 106 LEU A CA 1
ATOM 832 C C . LEU A 1 106 ? -1.986 -10.841 15.909 1.00 70.31 106 LEU A C 1
ATOM 834 O O . LEU A 1 106 ? -1.530 -9.699 16.039 1.00 70.31 106 LEU A O 1
ATOM 838 N N . PRO A 1 107 ? -1.440 -11.731 15.069 1.00 77.88 107 PRO A N 1
ATOM 839 C CA . PRO A 1 107 ? -0.262 -11.405 14.294 1.00 77.88 107 PRO A CA 1
ATOM 840 C C . PRO A 1 107 ? -0.610 -10.285 13.319 1.00 77.88 107 PRO A C 1
ATOM 842 O O . PRO A 1 107 ? -1.544 -10.397 12.525 1.00 77.88 107 PRO A O 1
ATOM 845 N N . MET A 1 108 ? 0.167 -9.210 13.386 1.00 79.75 108 MET A N 1
ATOM 846 C CA . MET A 1 108 ? 0.061 -8.066 12.490 1.00 79.75 108 MET A CA 1
ATOM 847 C C . MET A 1 108 ? 1.024 -8.239 11.323 1.00 79.75 108 MET A C 1
ATOM 849 O O . MET A 1 108 ? 2.145 -8.730 11.483 1.00 79.75 108 MET A O 1
ATOM 853 N N . CYS A 1 109 ? 0.611 -7.817 10.136 1.00 84.50 109 CYS A N 1
ATOM 854 C CA . CYS A 1 109 ? 1.515 -7.696 9.011 1.00 84.50 109 CYS A CA 1
ATOM 855 C C . CYS A 1 109 ? 2.499 -6.551 9.285 1.00 84.50 109 CYS A C 1
ATOM 857 O O . CYS A 1 109 ? 2.094 -5.411 9.506 1.00 84.50 109 CYS A O 1
ATOM 859 N N . ALA A 1 110 ? 3.802 -6.834 9.232 1.00 80.94 110 ALA A N 1
ATOM 860 C CA . ALA A 1 110 ? 4.828 -5.818 9.452 1.00 80.94 110 ALA A CA 1
ATOM 861 C C . ALA A 1 110 ? 4.781 -4.682 8.411 1.00 80.94 110 ALA A C 1
ATOM 863 O O . ALA A 1 110 ? 5.174 -3.561 8.735 1.00 80.94 110 ALA A O 1
ATOM 864 N N . ARG A 1 111 ? 4.267 -4.958 7.201 1.00 86.56 111 ARG A N 1
ATOM 865 C CA . ARG A 1 111 ? 4.279 -4.044 6.053 1.00 86.56 111 ARG A CA 1
ATOM 866 C C . ARG A 1 111 ? 3.008 -3.183 5.950 1.00 86.56 111 ARG A C 1
ATOM 868 O O . ARG A 1 111 ? 3.096 -1.957 6.033 1.00 86.56 111 ARG A O 1
ATOM 875 N N . CYS A 1 112 ? 1.824 -3.796 5.867 1.00 85.81 112 CYS A N 1
ATOM 876 C CA . CYS A 1 112 ? 0.551 -3.056 5.797 1.00 85.81 112 CYS A CA 1
ATOM 877 C C . CYS A 1 112 ? -0.053 -2.697 7.162 1.00 85.81 112 CYS A C 1
ATOM 879 O O . CYS A 1 112 ? -1.030 -1.960 7.211 1.00 85.81 112 CYS A O 1
ATOM 881 N N . LYS A 1 113 ? 0.499 -3.218 8.270 1.00 81.00 113 LYS A N 1
ATOM 882 C CA . LYS A 1 113 ? -0.022 -3.019 9.636 1.00 81.00 113 LYS A CA 1
ATOM 883 C C . LYS A 1 113 ? -1.476 -3.478 9.825 1.00 81.00 113 LYS A C 1
ATOM 885 O O . LYS A 1 113 ? -2.135 -3.036 10.758 1.00 81.00 113 LYS A O 1
ATOM 890 N N . GLN A 1 114 ? -1.961 -4.394 8.988 1.00 81.75 114 GLN A N 1
ATOM 891 C CA . GLN A 1 114 ? -3.267 -5.040 9.145 1.00 81.75 114 GLN A CA 1
ATOM 892 C C . GLN A 1 114 ? -3.134 -6.373 9.896 1.00 81.75 114 GLN A C 1
ATOM 894 O O . GLN A 1 114 ? -2.069 -7.002 9.892 1.00 81.75 114 GLN A O 1
ATOM 899 N N . MET A 1 115 ? -4.215 -6.823 10.536 1.00 80.25 115 MET A N 1
ATOM 900 C CA . MET A 1 115 ? -4.272 -8.142 11.179 1.00 80.25 115 MET A CA 1
ATOM 901 C C . MET A 1 115 ? -4.216 -9.258 10.124 1.00 80.25 115 MET A C 1
ATOM 903 O O . MET A 1 115 ? -4.898 -9.198 9.103 1.00 80.25 115 MET A O 1
ATOM 907 N N . LYS A 1 116 ? -3.398 -10.294 10.355 1.00 81.25 116 LYS A N 1
ATOM 908 C CA . LYS A 1 116 ? -3.110 -11.312 9.331 1.00 81.25 116 LYS A CA 1
ATOM 909 C C . LYS A 1 116 ? -4.208 -12.357 9.148 1.00 81.25 116 LYS A C 1
ATOM 911 O O . LYS A 1 116 ? -4.384 -12.806 8.025 1.00 81.25 116 LYS A O 1
ATOM 916 N N . TYR A 1 117 ? -4.911 -12.771 10.201 1.00 78.00 117 TYR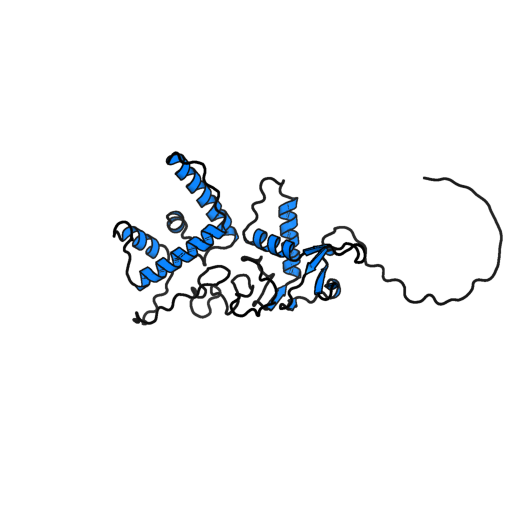 A N 1
ATOM 917 C CA . TYR A 1 117 ? -5.743 -13.985 10.162 1.00 78.00 117 TYR A CA 1
ATOM 918 C C . TYR A 1 117 ? -7.154 -13.767 10.725 1.00 78.00 117 TYR A C 1
ATOM 920 O O . TYR A 1 117 ? -7.562 -14.437 11.669 1.00 78.00 117 TYR A O 1
ATOM 928 N N . LEU A 1 118 ? -7.890 -12.796 10.180 1.00 70.75 118 LEU A N 1
ATOM 929 C CA . LEU A 1 118 ? -9.232 -12.452 10.671 1.00 70.75 118 LEU A CA 1
ATOM 930 C C . LEU A 1 118 ? -10.351 -13.336 10.115 1.00 70.75 118 LEU A C 1
ATOM 932 O O . LEU A 1 118 ? -11.385 -13.490 10.758 1.00 70.75 118 LEU A O 1
ATOM 936 N N . GLY A 1 119 ? -10.172 -13.917 8.930 1.00 66.06 119 GLY A N 1
ATOM 937 C CA . GLY A 1 119 ? -11.238 -14.642 8.239 1.00 66.06 119 GLY A CA 1
ATOM 938 C C . GLY A 1 119 ? -11.472 -16.076 8.733 1.00 66.06 119 GLY A C 1
ATOM 939 O O . GLY A 1 119 ? -12.385 -16.741 8.248 1.00 66.06 119 GLY A O 1
ATOM 940 N N . GLY A 1 120 ? -10.676 -16.566 9.690 1.00 67.31 120 GLY A N 1
ATOM 941 C CA . GLY A 1 120 ? -10.643 -17.978 10.093 1.00 67.31 120 GLY A CA 1
ATOM 942 C C . GLY A 1 120 ? -9.814 -18.848 9.140 1.00 67.31 120 GLY A C 1
ATOM 943 O O . GLY A 1 120 ? -9.274 -18.358 8.147 1.00 67.31 120 GLY A O 1
ATOM 944 N N . THR A 1 121 ? -9.665 -20.136 9.450 1.00 75.44 121 THR A N 1
ATOM 945 C CA . THR A 1 121 ? -8.834 -21.073 8.671 1.00 75.44 121 THR A CA 1
ATOM 946 C C . THR A 1 121 ? -9.248 -21.102 7.195 1.00 75.44 121 THR A C 1
ATOM 948 O O . THR A 1 121 ? -10.414 -21.299 6.878 1.00 75.44 121 THR A O 1
ATOM 951 N N . GLY A 1 122 ? -8.287 -20.887 6.287 1.00 74.12 122 GLY A N 1
ATOM 952 C CA . GLY A 1 122 ? -8.499 -20.969 4.834 1.00 74.12 122 GLY A CA 1
ATOM 953 C C . GLY A 1 122 ? -9.133 -19.741 4.164 1.00 74.12 122 GLY A C 1
ATOM 954 O O . GLY A 1 122 ? -9.237 -19.719 2.942 1.00 74.12 122 GLY A O 1
ATOM 955 N N . SER A 1 123 ? -9.522 -18.705 4.914 1.00 78.50 123 SER A N 1
ATOM 956 C CA . SER A 1 123 ? -10.158 -17.521 4.320 1.00 78.50 123 SER A CA 1
ATOM 957 C C . SER A 1 123 ? -9.227 -16.742 3.386 1.00 78.50 123 SER A C 1
ATOM 959 O O . SER A 1 123 ? -8.080 -16.455 3.737 1.00 78.50 123 SER A O 1
ATOM 961 N N . ALA A 1 124 ? -9.758 -16.311 2.238 1.00 76.31 124 ALA A N 1
ATOM 962 C CA . ALA A 1 124 ? -9.072 -15.429 1.293 1.00 76.31 124 ALA A CA 1
ATOM 963 C C . ALA A 1 124 ? -8.748 -14.038 1.875 1.00 76.31 124 ALA A C 1
ATOM 965 O O . ALA A 1 124 ? -7.840 -13.372 1.388 1.00 76.31 124 ALA A O 1
ATOM 966 N N . ALA A 1 125 ? -9.443 -13.616 2.939 1.00 72.62 125 ALA A N 1
ATOM 967 C CA . ALA A 1 125 ? -9.167 -12.362 3.644 1.00 72.62 125 ALA A CA 1
ATOM 968 C C . ALA A 1 125 ? -7.900 -12.426 4.515 1.00 72.62 125 ALA A C 1
ATOM 970 O O . ALA A 1 125 ? -7.431 -11.409 5.029 1.00 72.62 125 ALA A O 1
ATOM 971 N N . ASN A 1 126 ? -7.347 -13.623 4.720 1.00 80.69 126 ASN A N 1
ATOM 972 C CA . ASN A 1 126 ? -6.129 -13.781 5.485 1.00 80.69 126 ASN A CA 1
ATOM 973 C C . ASN A 1 126 ? -4.907 -13.414 4.649 1.00 80.69 126 ASN A C 1
ATOM 975 O O . ASN A 1 126 ? -4.743 -13.839 3.506 1.00 80.69 126 ASN A O 1
ATOM 979 N N . HIS A 1 127 ? -3.969 -12.728 5.288 1.00 84.81 127 HIS A N 1
ATOM 980 C CA . HIS A 1 127 ? -2.612 -12.649 4.787 1.00 84.81 127 HIS A CA 1
ATOM 981 C C . HIS A 1 127 ? -2.044 -14.055 4.681 1.00 84.81 127 HIS A C 1
ATOM 983 O O . HIS A 1 127 ? -2.110 -14.843 5.625 1.00 84.81 127 HIS A O 1
ATOM 989 N N . ARG A 1 128 ? -1.420 -14.363 3.553 1.00 83.62 128 ARG A N 1
ATOM 990 C CA . ARG A 1 128 ? -0.687 -15.614 3.423 1.00 83.62 128 ARG A CA 1
ATOM 991 C C . ARG A 1 128 ? 0.631 -15.542 4.214 1.00 83.62 128 ARG A C 1
ATOM 993 O O . ARG A 1 128 ? 1.078 -14.482 4.668 1.00 83.62 128 ARG A O 1
ATOM 1000 N N . ARG A 1 129 ? 1.233 -16.706 4.465 1.00 80.88 129 ARG A N 1
ATOM 1001 C CA . ARG A 1 129 ? 2.492 -16.806 5.221 1.00 80.88 129 ARG A CA 1
ATOM 1002 C C . ARG A 1 129 ? 3.596 -16.057 4.457 1.00 80.88 129 ARG A C 1
ATOM 1004 O O . ARG A 1 129 ? 3.708 -16.218 3.255 1.00 80.88 129 ARG A O 1
ATOM 1011 N N . ASP A 1 130 ? 4.376 -15.232 5.156 1.00 82.94 130 ASP A N 1
ATOM 1012 C CA . ASP A 1 130 ? 5.543 -14.483 4.640 1.00 82.94 130 ASP A CA 1
ATOM 1013 C C . ASP A 1 130 ? 5.328 -13.350 3.618 1.00 82.94 130 ASP A C 1
ATOM 1015 O O . ASP A 1 130 ? 6.280 -12.618 3.344 1.00 82.94 130 ASP A O 1
ATOM 1019 N N . TYR A 1 131 ? 4.115 -13.102 3.122 1.00 87.12 131 TYR A N 1
ATOM 1020 C CA . TYR A 1 131 ? 3.835 -11.966 2.232 1.00 87.12 131 TYR A CA 1
ATOM 1021 C C . TYR A 1 131 ? 2.582 -11.178 2.625 1.00 87.12 131 TYR A C 1
ATOM 1023 O O . TYR A 1 131 ? 1.775 -11.585 3.464 1.00 87.12 131 TYR A O 1
ATOM 1031 N N . CYS A 1 132 ? 2.520 -9.960 2.101 1.00 90.00 132 CYS A N 1
ATOM 1032 C CA . CYS A 1 132 ? 1.500 -8.962 2.362 1.00 90.00 132 CYS A CA 1
ATOM 1033 C C . CYS A 1 132 ? 0.281 -9.186 1.454 1.00 90.00 132 CYS A C 1
ATOM 1035 O O . CYS A 1 132 ? 0.309 -10.039 0.566 1.00 90.00 132 CYS A O 1
ATOM 1037 N N . SER A 1 133 ? -0.789 -8.427 1.685 1.00 87.38 133 SER A N 1
ATOM 1038 C CA . SER A 1 133 ? -2.025 -8.489 0.899 1.00 87.38 133 SER A CA 1
ATOM 1039 C C . SER A 1 133 ? -1.840 -8.127 -0.579 1.00 87.38 133 SER A C 1
ATOM 1041 O O . SER A 1 133 ? -2.574 -8.637 -1.413 1.00 87.38 133 SER A O 1
ATOM 1043 N N . ASP A 1 134 ? -0.829 -7.327 -0.915 1.00 90.69 134 ASP A N 1
ATOM 1044 C CA . ASP A 1 134 ? -0.443 -6.977 -2.293 1.00 90.69 134 ASP A CA 1
ATOM 1045 C C . ASP A 1 134 ? 0.601 -7.941 -2.900 1.00 90.69 134 ASP A C 1
ATOM 1047 O O . ASP A 1 134 ? 1.200 -7.654 -3.930 1.00 90.69 134 ASP A O 1
ATOM 1051 N N . GLY A 1 135 ? 0.876 -9.071 -2.237 1.00 90.81 135 GLY A N 1
ATOM 1052 C CA . GLY A 1 135 ? 1.779 -10.108 -2.738 1.00 90.81 135 GLY A CA 1
ATOM 1053 C C . GLY A 1 135 ? 3.272 -9.862 -2.507 1.00 90.81 135 GLY A C 1
ATOM 1054 O O . GLY A 1 135 ? 4.065 -10.767 -2.771 1.00 90.81 135 GLY A O 1
ATOM 1055 N N . VAL A 1 136 ? 3.681 -8.714 -1.958 1.00 91.38 136 VAL A N 1
ATOM 1056 C CA . VAL A 1 136 ? 5.091 -8.427 -1.629 1.00 91.38 136 VAL A CA 1
ATOM 1057 C C . VAL A 1 136 ? 5.497 -9.095 -0.316 1.00 91.38 136 VAL A C 1
ATOM 1059 O O . VAL A 1 136 ? 4.720 -9.186 0.638 1.00 91.38 136 VAL A O 1
ATOM 1062 N N . ARG A 1 137 ? 6.750 -9.537 -0.217 1.00 87.38 137 ARG A N 1
ATOM 1063 C CA . ARG A 1 137 ? 7.284 -10.203 0.977 1.00 87.38 137 ARG A CA 1
ATOM 1064 C C . ARG A 1 137 ? 7.268 -9.297 2.221 1.00 87.38 137 ARG A C 1
ATOM 1066 O O . ARG A 1 137 ? 7.635 -8.129 2.173 1.00 87.38 137 ARG A O 1
ATOM 1073 N N . CYS A 1 138 ? 6.870 -9.855 3.364 1.00 80.00 138 CYS A N 1
ATOM 1074 C CA . CYS A 1 138 ? 6.937 -9.213 4.678 1.00 80.00 138 CYS A CA 1
ATOM 1075 C C . CYS A 1 138 ? 8.245 -9.625 5.364 1.00 80.00 138 CYS A C 1
ATOM 1077 O O . CYS A 1 138 ? 8.406 -10.771 5.781 1.00 80.00 138 CYS A O 1
ATOM 1079 N N . SER A 1 139 ? 9.209 -8.719 5.446 1.00 66.19 139 SER A N 1
ATOM 1080 C CA . SER A 1 139 ? 10.567 -9.014 5.896 1.00 66.19 139 SER A CA 1
ATOM 1081 C C . SER A 1 139 ? 10.721 -9.216 7.394 1.00 66.19 139 SER A C 1
ATOM 1083 O O . SER A 1 139 ? 10.784 -8.249 8.147 1.00 66.19 139 SER A O 1
ATOM 1085 N N . ASN A 1 140 ? 10.970 -10.456 7.803 1.00 52.66 140 ASN A N 1
ATOM 1086 C CA . ASN A 1 140 ? 11.708 -10.704 9.044 1.00 52.66 140 ASN A CA 1
ATOM 1087 C C . ASN A 1 140 ? 12.989 -11.539 8.816 1.00 52.66 140 ASN A C 1
ATOM 1089 O O . ASN A 1 140 ? 13.666 -11.871 9.779 1.00 52.66 140 ASN A O 1
ATOM 1093 N N . LYS A 1 141 ? 13.322 -11.914 7.567 1.00 52.34 141 LYS A N 1
ATOM 1094 C CA . LYS A 1 141 ? 14.470 -12.792 7.232 1.00 52.34 141 LYS A CA 1
ATOM 1095 C C . LYS A 1 141 ? 15.200 -12.407 5.938 1.00 52.34 141 LYS A C 1
ATOM 1097 O O . LYS A 1 141 ? 15.779 -13.261 5.271 1.00 52.34 141 LYS A O 1
ATOM 1102 N N . LEU A 1 142 ? 15.108 -11.148 5.526 1.00 58.62 142 LEU A N 1
ATOM 1103 C CA . LEU A 1 142 ? 15.916 -10.657 4.414 1.00 58.62 142 LEU A CA 1
ATOM 1104 C C . LEU A 1 142 ? 17.344 -10.468 4.952 1.00 58.62 142 LEU A C 1
ATOM 1106 O O . LEU A 1 142 ? 17.537 -9.803 5.968 1.00 58.62 142 LEU A O 1
ATOM 1110 N N . LYS A 1 143 ? 18.304 -11.207 4.377 1.00 53.50 143 LYS A N 1
ATOM 1111 C CA . LYS A 1 143 ? 19.716 -11.171 4.786 1.00 53.50 143 LYS A CA 1
ATOM 1112 C C . LYS A 1 143 ? 20.253 -9.749 4.585 1.00 53.50 143 LYS A C 1
ATOM 1114 O O . LYS A 1 143 ? 19.808 -9.054 3.680 1.00 53.50 143 LYS A O 1
ATOM 1119 N N . ALA A 1 144 ? 21.220 -9.321 5.395 1.00 45.22 144 ALA A N 1
ATOM 1120 C CA . ALA A 1 144 ? 21.920 -8.064 5.136 1.00 45.22 144 ALA A CA 1
ATOM 1121 C C . ALA A 1 144 ? 22.442 -8.052 3.682 1.00 45.22 144 ALA A C 1
ATOM 1123 O O . ALA A 1 144 ? 23.062 -9.024 3.254 1.00 45.22 144 ALA A O 1
ATOM 1124 N N . GLY A 1 145 ? 22.118 -7.001 2.922 1.00 54.84 145 GLY A N 1
ATOM 1125 C CA . GLY A 1 145 ? 22.449 -6.880 1.495 1.00 54.84 145 GLY A CA 1
ATOM 1126 C C . GLY A 1 145 ? 21.355 -7.315 0.510 1.00 54.84 145 GLY A C 1
ATOM 1127 O O . GLY A 1 145 ? 21.577 -7.248 -0.693 1.00 54.84 145 GLY A O 1
ATOM 1128 N N . THR A 1 146 ? 20.179 -7.750 0.970 1.00 62.00 146 THR A N 1
ATOM 1129 C CA . THR A 1 146 ? 19.046 -8.014 0.069 1.00 62.00 146 THR A CA 1
ATOM 1130 C C . THR A 1 146 ? 18.369 -6.745 -0.429 1.00 62.00 146 THR A C 1
ATOM 1132 O O . THR A 1 146 ? 18.348 -5.723 0.255 1.00 62.00 146 THR A O 1
ATOM 1135 N N . ASP A 1 147 ? 17.741 -6.884 -1.588 1.00 72.12 147 ASP A N 1
ATOM 1136 C CA . ASP A 1 147 ? 17.056 -5.839 -2.326 1.00 72.12 147 ASP A CA 1
ATOM 1137 C C . ASP A 1 147 ? 15.971 -5.080 -1.530 1.00 72.12 147 ASP A C 1
ATOM 1139 O O . ASP A 1 147 ? 15.326 -5.629 -0.627 1.00 72.12 147 ASP A O 1
ATOM 1143 N N . ILE A 1 148 ? 15.756 -3.808 -1.881 1.00 77.38 148 ILE A N 1
ATOM 1144 C CA . ILE A 1 148 ? 14.796 -2.913 -1.222 1.00 77.38 148 ILE A CA 1
ATOM 1145 C C . ILE A 1 148 ? 13.376 -3.445 -1.426 1.00 77.38 148 ILE A C 1
ATOM 1147 O O . ILE A 1 148 ? 12.936 -3.701 -2.548 1.00 77.38 148 ILE A O 1
ATOM 1151 N N . ILE A 1 149 ? 12.629 -3.566 -0.330 1.00 86.19 149 ILE A N 1
ATOM 1152 C CA . ILE A 1 149 ? 11.232 -4.003 -0.355 1.00 86.19 149 ILE A CA 1
ATOM 1153 C C . ILE A 1 149 ? 10.354 -2.815 -0.757 1.00 86.19 149 ILE A C 1
ATOM 1155 O O . ILE A 1 149 ? 10.410 -1.788 -0.080 1.00 86.19 149 ILE A O 1
ATOM 1159 N N . PRO A 1 150 ? 9.500 -2.949 -1.784 1.00 90.94 150 PRO A N 1
ATOM 1160 C CA . PRO A 1 150 ? 8.569 -1.892 -2.160 1.00 90.94 150 PRO A CA 1
ATOM 1161 C C . PRO A 1 150 ? 7.635 -1.503 -1.012 1.00 90.94 150 PRO A C 1
ATOM 1163 O O . PRO A 1 150 ? 7.152 -2.370 -0.274 1.00 90.94 150 PRO A O 1
ATOM 1166 N N . ASP A 1 151 ? 7.304 -0.219 -0.900 1.00 90.94 151 ASP A N 1
ATOM 1167 C CA . ASP A 1 151 ? 6.331 0.270 0.082 1.00 90.94 151 ASP A CA 1
ATOM 1168 C C . ASP A 1 151 ? 4.935 -0.315 -0.176 1.00 90.94 151 ASP A C 1
ATOM 1170 O O . ASP A 1 151 ? 4.617 -0.729 -1.288 1.00 90.94 151 ASP A O 1
ATOM 1174 N N . TRP A 1 152 ? 4.100 -0.402 0.861 1.00 91.00 152 TRP A N 1
ATOM 1175 C CA . TRP A 1 152 ? 2.707 -0.840 0.716 1.00 91.00 152 TRP A CA 1
ATOM 1176 C C . TRP A 1 152 ? 1.767 0.356 0.553 1.00 91.00 152 TRP A C 1
ATOM 1178 O O . TRP A 1 152 ? 1.967 1.355 1.254 1.00 91.00 152 TRP A O 1
ATOM 1188 N N . PRO A 1 153 ? 0.672 0.213 -0.212 1.00 91.88 153 PRO A N 1
ATOM 1189 C CA . PRO A 1 153 ? 0.314 -0.926 -1.068 1.00 91.88 153 PRO A CA 1
ATOM 1190 C C . PRO A 1 153 ? 0.942 -0.810 -2.457 1.00 91.88 153 PRO A C 1
ATOM 1192 O O . PRO A 1 153 ? 1.013 0.279 -2.998 1.00 91.88 153 PRO A O 1
ATOM 1195 N N . GLN A 1 154 ? 1.370 -1.917 -3.055 1.00 93.88 154 GLN A N 1
ATOM 1196 C CA . GLN A 1 154 ? 1.667 -1.947 -4.490 1.00 93.88 154 GLN A CA 1
ATOM 1197 C C . GLN A 1 154 ? 0.388 -2.240 -5.291 1.00 93.88 154 GLN A C 1
ATOM 1199 O O . GLN A 1 154 ? -0.489 -2.938 -4.769 1.00 93.88 154 GLN A O 1
ATOM 1204 N N . PRO A 1 155 ? 0.280 -1.750 -6.541 1.00 93.75 155 PRO A N 1
ATOM 1205 C CA . PRO A 1 155 ? -0.812 -2.103 -7.437 1.00 93.75 155 PRO A CA 1
ATOM 1206 C C . PRO A 1 155 ? -0.991 -3.625 -7.546 1.00 93.75 155 PRO A C 1
ATOM 1208 O O . PRO A 1 155 ? -0.003 -4.376 -7.516 1.00 93.75 155 PRO A O 1
ATOM 1211 N N . PRO A 1 156 ? -2.240 -4.104 -7.656 1.00 91.25 156 PRO A N 1
ATOM 1212 C CA . PRO A 1 156 ? -2.532 -5.529 -7.667 1.00 91.25 156 PRO A CA 1
ATOM 1213 C C . PRO A 1 156 ? -1.860 -6.224 -8.854 1.00 91.25 156 PRO A C 1
ATOM 1215 O O . PRO A 1 156 ? -1.776 -5.684 -9.950 1.00 91.25 156 PRO A O 1
ATOM 1218 N N . GLY A 1 157 ? -1.393 -7.452 -8.633 1.00 93.25 157 GLY A N 1
ATOM 1219 C CA . GLY A 1 157 ? -0.837 -8.295 -9.692 1.00 93.25 157 GLY A CA 1
ATOM 1220 C C . GLY A 1 157 ? 0.657 -8.110 -9.947 1.00 93.25 157 GLY A C 1
ATOM 1221 O O . GLY A 1 157 ? 1.283 -9.074 -10.367 1.00 93.25 157 GLY A O 1
ATOM 1222 N N . ILE A 1 158 ? 1.267 -6.967 -9.605 1.00 96.31 158 ILE A N 1
ATOM 1223 C CA . ILE A 1 158 ? 2.715 -6.745 -9.813 1.00 96.31 158 ILE A CA 1
ATOM 1224 C C . ILE A 1 158 ? 3.553 -7.769 -9.043 1.00 96.31 158 ILE A C 1
ATOM 1226 O O . ILE A 1 158 ? 4.563 -8.262 -9.544 1.00 96.31 158 ILE A O 1
ATOM 1230 N N . PHE A 1 159 ? 3.130 -8.120 -7.831 1.00 95.00 159 PHE A N 1
ATOM 1231 C CA . PHE A 1 159 ? 3.830 -9.081 -6.991 1.00 95.00 159 PHE A CA 1
ATOM 1232 C C . PHE A 1 159 ? 2.917 -10.235 -6.615 1.00 95.00 159 PHE A C 1
ATOM 1234 O O . PHE A 1 159 ? 1.750 -10.049 -6.274 1.00 95.00 159 PHE A O 1
ATOM 1241 N N . THR A 1 160 ? 3.463 -11.450 -6.622 1.00 93.25 160 THR A N 1
ATOM 1242 C CA . THR A 1 160 ? 2.749 -12.623 -6.105 1.00 93.25 160 THR A CA 1
ATOM 1243 C C . THR A 1 160 ? 3.669 -13.506 -5.275 1.00 93.25 160 THR A C 1
ATOM 1245 O O . THR A 1 160 ? 4.849 -13.686 -5.582 1.00 93.25 160 THR A O 1
ATOM 1248 N N . SER A 1 161 ? 3.115 -14.050 -4.190 1.00 88.50 161 SER A N 1
ATOM 1249 C CA . SER A 1 161 ? 3.784 -15.001 -3.289 1.00 88.50 161 SER A CA 1
ATOM 1250 C C . SER A 1 161 ? 5.118 -14.528 -2.689 1.00 88.50 161 SER A C 1
ATOM 1252 O O . SER A 1 161 ? 5.870 -15.333 -2.148 1.00 88.50 161 SER A O 1
ATOM 1254 N N . GLY A 1 162 ? 5.433 -13.233 -2.773 1.00 87.75 162 GLY A N 1
ATOM 1255 C CA . GLY A 1 162 ? 6.701 -12.655 -2.332 1.00 87.75 162 GLY A CA 1
ATOM 1256 C C . GLY A 1 162 ? 7.933 -13.110 -3.119 1.00 87.75 162 GLY A C 1
ATOM 1257 O O . GLY A 1 162 ? 9.042 -12.821 -2.672 1.00 87.75 162 GLY A O 1
ATOM 1258 N N . SER A 1 163 ? 7.757 -13.824 -4.236 1.00 89.81 163 SER A N 1
ATOM 1259 C CA . SER A 1 163 ? 8.846 -14.424 -5.023 1.00 89.81 163 SER A CA 1
ATOM 1260 C C . SER A 1 163 ? 8.754 -14.150 -6.523 1.00 89.81 163 SER A C 1
ATOM 1262 O O . SER A 1 163 ? 9.667 -14.517 -7.253 1.00 89.81 163 SER A O 1
ATOM 1264 N N . LYS A 1 164 ? 7.661 -13.543 -6.992 1.00 94.69 164 LYS A N 1
ATOM 1265 C CA . LYS A 1 164 ? 7.385 -13.316 -8.413 1.00 94.69 164 LYS A CA 1
ATOM 1266 C C . LYS A 1 164 ? 7.080 -11.846 -8.672 1.00 94.69 164 LYS A C 1
ATOM 1268 O O . LYS A 1 164 ? 6.305 -11.251 -7.917 1.00 94.69 164 LYS A O 1
ATOM 1273 N N . PHE A 1 165 ? 7.661 -11.308 -9.737 1.00 95.56 165 PHE A N 1
ATOM 1274 C CA . PHE A 1 165 ? 7.439 -9.970 -10.276 1.00 95.56 165 PHE A CA 1
ATOM 1275 C C . PHE A 1 165 ? 6.785 -10.086 -11.656 1.00 95.56 165 PHE A C 1
ATOM 1277 O O . PHE A 1 165 ? 7.349 -10.703 -12.557 1.00 95.56 165 PHE A O 1
ATOM 1284 N N . HIS A 1 166 ? 5.598 -9.512 -11.827 1.00 96.62 166 HIS A N 1
ATOM 1285 C CA . HIS A 1 166 ? 4.831 -9.602 -13.066 1.00 96.62 166 HIS A CA 1
ATOM 1286 C C . HIS A 1 166 ? 5.077 -8.380 -13.945 1.00 96.62 166 HIS A C 1
ATOM 1288 O O . HIS A 1 166 ? 4.484 -7.323 -13.730 1.00 96.62 166 HIS A O 1
ATOM 1294 N N . ALA A 1 167 ? 5.952 -8.524 -14.941 1.00 93.62 167 ALA A N 1
ATOM 1295 C CA . ALA A 1 167 ? 6.424 -7.404 -15.756 1.00 93.62 167 ALA A CA 1
ATOM 1296 C C . ALA A 1 167 ? 5.294 -6.731 -16.553 1.00 93.62 167 ALA A C 1
ATOM 1298 O O . ALA A 1 167 ? 5.254 -5.510 -16.666 1.00 93.62 167 ALA A O 1
ATOM 1299 N N . ILE A 1 168 ? 4.330 -7.511 -17.049 1.00 93.19 168 ILE A N 1
ATOM 1300 C CA . ILE A 1 168 ? 3.186 -6.968 -17.794 1.00 93.19 168 ILE A CA 1
ATOM 1301 C C . ILE A 1 168 ? 2.275 -6.131 -16.886 1.00 93.19 168 ILE A C 1
ATOM 1303 O O . ILE A 1 168 ? 1.868 -5.039 -17.274 1.00 93.19 168 ILE A O 1
ATOM 1307 N N . GLU A 1 169 ? 1.990 -6.597 -15.667 1.00 96.25 169 GLU A N 1
ATOM 1308 C CA . GLU A 1 169 ? 1.187 -5.835 -14.698 1.00 96.25 169 GLU A CA 1
ATOM 1309 C C . GLU A 1 169 ? 1.923 -4.578 -14.220 1.00 96.25 169 GLU A C 1
ATOM 1311 O O . GLU A 1 169 ? 1.315 -3.522 -14.065 1.00 96.25 169 GLU A O 1
ATOM 1316 N N . PHE A 1 170 ? 3.249 -4.652 -14.075 1.00 95.94 170 PHE A N 1
ATOM 1317 C CA . PHE A 1 170 ? 4.090 -3.487 -13.812 1.00 95.94 170 PHE A CA 1
ATOM 1318 C C . PHE A 1 170 ? 3.987 -2.431 -14.927 1.00 95.94 170 PHE A C 1
ATOM 1320 O O . PHE A 1 170 ? 3.761 -1.258 -14.636 1.00 95.94 170 PHE A O 1
ATOM 1327 N N . LEU A 1 171 ? 4.103 -2.833 -16.197 1.00 93.06 171 LEU A N 1
ATOM 1328 C CA . LEU A 1 171 ? 4.008 -1.913 -17.338 1.00 93.06 171 LEU A CA 1
ATOM 1329 C C . LEU A 1 171 ? 2.599 -1.319 -17.488 1.00 93.06 171 LEU A C 1
ATOM 1331 O O . LEU A 1 171 ? 2.463 -0.150 -17.845 1.00 93.06 171 LEU A O 1
ATOM 1335 N N . LYS A 1 172 ? 1.544 -2.087 -17.183 1.00 93.31 172 LYS A N 1
ATOM 1336 C CA . LYS A 1 172 ? 0.170 -1.562 -17.100 1.00 93.31 172 LYS A CA 1
ATOM 1337 C C . LYS A 1 172 ? 0.051 -0.492 -16.016 1.00 93.31 172 LYS A C 1
ATOM 1339 O O . LYS A 1 172 ? -0.402 0.605 -16.313 1.00 93.31 172 LYS A O 1
ATOM 1344 N N . ALA A 1 173 ? 0.531 -0.766 -14.803 1.00 94.00 173 ALA A N 1
ATOM 1345 C CA . ALA A 1 173 ? 0.502 0.203 -13.708 1.00 94.00 173 ALA A CA 1
ATOM 1346 C C . ALA A 1 173 ? 1.308 1.478 -14.018 1.00 94.00 173 ALA A C 1
ATOM 1348 O O . ALA A 1 173 ? 0.919 2.572 -13.612 1.00 94.00 173 ALA A O 1
ATOM 1349 N N . LEU A 1 174 ? 2.411 1.349 -14.760 1.00 92.62 174 LEU A N 1
ATOM 1350 C CA . LEU A 1 174 ? 3.206 2.484 -15.224 1.00 92.62 174 LEU A CA 1
ATOM 1351 C C . LEU A 1 174 ? 2.456 3.346 -16.241 1.00 92.62 174 LEU A C 1
ATOM 1353 O O . LEU A 1 174 ? 2.452 4.569 -16.107 1.00 92.62 174 LEU A O 1
ATOM 1357 N N . ARG A 1 175 ? 1.776 2.720 -17.205 1.00 90.31 175 ARG A N 1
ATOM 1358 C CA . ARG A 1 175 ? 0.887 3.413 -18.146 1.00 90.31 175 ARG A CA 1
ATOM 1359 C C . ARG A 1 175 ? -0.230 4.151 -17.409 1.00 90.31 175 ARG A C 1
ATOM 1361 O O . ARG A 1 175 ? -0.403 5.343 -17.629 1.00 90.31 175 ARG A O 1
ATOM 1368 N N . ASP A 1 176 ? -0.905 3.481 -16.474 1.00 88.94 176 ASP A N 1
ATOM 1369 C CA . ASP A 1 176 ? -1.977 4.076 -15.669 1.00 88.94 176 ASP A CA 1
ATOM 1370 C C . ASP A 1 176 ? -1.479 5.283 -14.860 1.00 88.94 176 ASP A C 1
ATOM 1372 O O . ASP A 1 176 ? -2.176 6.291 -14.733 1.00 88.94 176 ASP A O 1
ATOM 1376 N N . LEU A 1 177 ? -0.275 5.192 -14.280 1.00 88.44 177 LEU A N 1
ATOM 1377 C CA . LEU A 1 177 ? 0.337 6.301 -13.548 1.00 88.44 177 LEU A CA 1
ATOM 1378 C C . LEU A 1 177 ? 0.658 7.473 -14.485 1.00 88.44 177 LEU A C 1
ATOM 1380 O O . LEU A 1 177 ? 0.376 8.620 -14.136 1.00 88.44 177 LEU A O 1
ATOM 1384 N N . HIS A 1 178 ? 1.222 7.193 -15.660 1.00 85.88 178 HIS A N 1
ATOM 1385 C CA . HIS A 1 178 ? 1.529 8.204 -16.668 1.00 85.88 178 HIS A CA 1
ATOM 1386 C C . HIS A 1 178 ? 0.259 8.916 -17.149 1.00 85.88 178 HIS A C 1
ATOM 1388 O O . HIS A 1 178 ? 0.185 10.138 -17.070 1.00 85.88 178 HIS A O 1
ATOM 1394 N N . GLU A 1 179 ? -0.776 8.173 -17.545 1.00 84.38 179 GLU A N 1
ATOM 1395 C CA . GLU A 1 179 ? -2.066 8.729 -17.973 1.00 84.38 179 GLU A CA 1
ATOM 1396 C C . GLU A 1 179 ? -2.699 9.601 -16.886 1.00 84.38 179 GLU A C 1
ATOM 1398 O O . GLU A 1 179 ? -3.142 10.711 -17.165 1.00 84.38 179 GLU A O 1
ATOM 1403 N N . LYS A 1 180 ? -2.686 9.160 -15.623 1.00 79.50 180 LYS A N 1
ATOM 1404 C CA . LYS A 1 180 ? -3.197 9.967 -14.502 1.00 79.50 180 LYS A CA 1
ATOM 1405 C C . LYS A 1 180 ? -2.397 11.241 -14.258 1.00 79.50 180 LYS A C 1
ATOM 1407 O O . LYS A 1 180 ? -2.956 12.186 -13.711 1.00 79.50 180 LYS A O 1
ATOM 1412 N N . THR A 1 181 ? -1.112 11.255 -14.590 1.00 77.00 181 THR A N 1
ATOM 1413 C CA . THR A 1 181 ? -0.236 12.409 -14.349 1.00 77.00 181 THR A CA 1
ATOM 1414 C C . THR A 1 181 ? -0.280 13.396 -15.514 1.00 77.00 181 THR A C 1
ATOM 1416 O O . THR A 1 181 ? -0.233 14.595 -15.282 1.00 77.00 181 THR A O 1
ATOM 1419 N N . VAL A 1 182 ? -0.407 12.905 -16.750 1.00 76.12 182 VAL A N 1
ATOM 1420 C CA . VAL A 1 182 ? -0.464 13.731 -17.965 1.00 76.12 182 VAL A CA 1
ATOM 1421 C C . VAL A 1 182 ? -1.867 14.279 -18.226 1.00 76.12 182 VAL A C 1
ATOM 142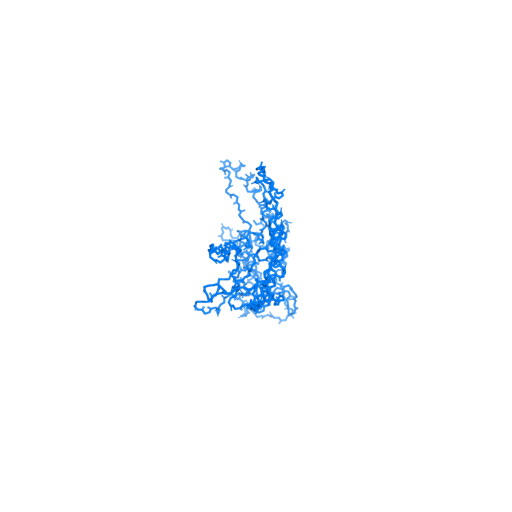3 O O . VAL A 1 182 ? -1.998 15.434 -18.610 1.00 76.12 182 VAL A O 1
ATOM 1426 N N . ASN A 1 183 ? -2.921 13.487 -17.994 1.00 67.31 183 ASN A N 1
ATOM 1427 C CA . ASN A 1 183 ? -4.299 13.900 -18.297 1.00 67.31 183 ASN A CA 1
ATOM 1428 C C . ASN A 1 183 ? -4.929 14.787 -17.214 1.00 67.31 183 ASN A C 1
ATOM 1430 O O . ASN A 1 183 ? -5.998 15.349 -17.434 1.00 67.31 183 ASN A O 1
ATOM 1434 N N . ASN A 1 184 ? -4.316 14.881 -16.034 1.00 60.56 184 ASN A N 1
ATOM 1435 C CA . ASN A 1 184 ? -4.769 15.792 -14.992 1.00 60.56 184 ASN A CA 1
ATOM 1436 C C . ASN A 1 184 ? -3.883 17.033 -15.023 1.00 60.56 184 ASN A C 1
ATOM 1438 O O . ASN A 1 184 ? -2.712 16.951 -14.652 1.00 60.56 184 ASN A O 1
ATOM 1442 N N . ASP A 1 185 ? -4.452 18.178 -15.407 1.00 54.03 185 ASP A N 1
ATOM 1443 C CA . ASP A 1 185 ? -3.811 19.479 -15.229 1.00 54.03 185 ASP A CA 1
ATOM 1444 C C . ASP A 1 185 ? -3.270 19.563 -13.798 1.00 54.03 185 ASP A C 1
ATOM 1446 O O . ASP A 1 185 ? -4.032 19.426 -12.839 1.00 54.03 185 ASP A O 1
ATOM 1450 N N . SER A 1 186 ? -1.950 19.741 -13.697 1.00 53.44 186 SER A N 1
ATOM 1451 C CA . SER A 1 186 ? -0.989 19.593 -12.583 1.00 53.44 186 SER A CA 1
ATOM 1452 C C . SER A 1 186 ? -1.393 20.012 -11.153 1.00 53.44 186 SER A C 1
ATOM 1454 O O . SER A 1 186 ? -0.586 19.921 -10.232 1.00 53.44 186 SER A O 1
ATOM 1456 N N . SER A 1 187 ? -2.608 20.503 -10.935 1.00 55.44 187 SER A N 1
ATOM 1457 C CA . SER A 1 187 ? -3.111 21.083 -9.695 1.00 55.44 187 SER A CA 1
ATOM 1458 C C . SER A 1 187 ? -3.882 20.119 -8.780 1.00 55.44 187 SER A C 1
ATOM 1460 O O . SER A 1 187 ? -3.997 20.423 -7.598 1.00 55.44 187 SER A O 1
ATOM 1462 N N . ASN A 1 188 ? -4.385 18.965 -9.256 1.00 52.44 188 ASN A N 1
ATOM 1463 C CA . ASN A 1 188 ? -5.254 18.092 -8.438 1.00 52.44 188 ASN A CA 1
ATOM 1464 C C . ASN A 1 188 ? -5.132 16.578 -8.713 1.00 52.44 188 ASN A C 1
ATOM 1466 O O . ASN A 1 188 ? -6.126 15.848 -8.686 1.00 52.44 188 ASN A O 1
ATOM 1470 N N . VAL A 1 189 ? -3.922 16.053 -8.942 1.00 57.38 189 VAL A N 1
ATOM 1471 C CA . VAL A 1 189 ? -3.752 14.591 -9.041 1.00 57.38 189 VAL A CA 1
ATOM 1472 C C . VAL A 1 189 ? -3.926 13.956 -7.659 1.00 57.38 189 VAL A C 1
ATOM 1474 O O . VAL A 1 189 ? -3.001 13.908 -6.848 1.00 57.38 189 VAL A O 1
ATOM 1477 N N . VAL A 1 190 ? -5.119 13.432 -7.378 1.00 60.16 190 VAL A N 1
ATOM 1478 C CA . VAL A 1 190 ? -5.340 12.557 -6.220 1.00 60.16 190 VAL A CA 1
ATOM 1479 C C . VAL A 1 190 ? -4.729 11.194 -6.540 1.00 60.16 190 VAL A C 1
ATOM 1481 O O . VAL A 1 190 ? -5.397 10.290 -7.040 1.00 60.16 190 VAL A O 1
ATOM 1484 N N . ILE A 1 191 ? -3.431 11.051 -6.278 1.00 70.31 191 ILE A N 1
ATOM 1485 C CA . ILE A 1 191 ? -2.752 9.758 -6.367 1.00 70.31 191 ILE A CA 1
ATOM 1486 C C . ILE A 1 191 ? -3.155 8.938 -5.137 1.00 70.31 191 ILE A C 1
ATOM 1488 O O . ILE A 1 191 ? -2.987 9.371 -3.994 1.00 70.31 191 ILE A O 1
ATOM 1492 N N . ASP A 1 192 ? -3.724 7.756 -5.367 1.00 81.62 192 ASP A N 1
ATOM 1493 C CA . ASP A 1 192 ? -4.053 6.832 -4.289 1.00 81.62 192 ASP A CA 1
ATOM 1494 C C . ASP A 1 192 ? -2.791 6.247 -3.632 1.00 81.62 192 ASP A C 1
ATOM 1496 O O . ASP A 1 192 ? -1.658 6.445 -4.074 1.00 81.62 192 ASP A O 1
ATOM 1500 N N . LEU A 1 193 ? -2.976 5.528 -2.520 1.00 87.62 193 LEU A N 1
ATOM 1501 C CA . LEU A 1 193 ? -1.852 4.920 -1.806 1.00 87.62 193 LEU A CA 1
ATOM 1502 C C . LEU A 1 193 ? -1.031 3.972 -2.699 1.00 87.62 193 LEU A C 1
ATOM 1504 O O . LEU A 1 193 ? 0.180 3.874 -2.508 1.00 87.62 193 LEU A O 1
ATOM 1508 N N . GLU A 1 194 ? -1.683 3.297 -3.653 1.00 91.19 194 GLU A N 1
ATOM 1509 C CA . GLU A 1 194 ? -1.027 2.396 -4.607 1.00 91.19 194 GLU A CA 1
ATOM 1510 C C . GLU A 1 194 ? -0.138 3.165 -5.574 1.00 91.19 194 GLU A C 1
ATOM 1512 O O . GLU A 1 194 ? 1.040 2.840 -5.710 1.00 91.19 194 GLU A O 1
ATOM 1517 N N . GLY A 1 195 ? -0.669 4.219 -6.194 1.00 89.94 195 GLY A N 1
ATOM 1518 C CA . GLY A 1 195 ? 0.079 5.063 -7.114 1.00 89.94 195 GLY A CA 1
ATOM 1519 C C . GLY A 1 195 ? 1.278 5.732 -6.447 1.00 89.94 195 GLY A C 1
ATOM 1520 O O . GLY A 1 195 ? 2.352 5.759 -7.037 1.00 89.94 195 GLY A O 1
ATOM 1521 N N . LEU A 1 196 ? 1.149 6.198 -5.199 1.00 89.06 196 LEU A N 1
ATOM 1522 C CA . LEU A 1 196 ? 2.260 6.818 -4.464 1.00 89.06 196 LEU A CA 1
ATOM 1523 C C . LEU A 1 196 ? 3.378 5.816 -4.159 1.00 89.06 196 LEU A C 1
ATOM 1525 O O . LEU A 1 196 ? 4.555 6.088 -4.408 1.00 89.06 196 LEU A O 1
ATOM 1529 N N . ALA A 1 197 ? 3.024 4.646 -3.627 1.00 92.06 197 ALA A N 1
ATOM 1530 C CA . ALA A 1 197 ? 4.000 3.610 -3.308 1.00 92.06 197 ALA A CA 1
ATOM 1531 C C . ALA A 1 197 ? 4.646 3.024 -4.575 1.00 92.06 197 ALA A C 1
ATOM 1533 O O . ALA A 1 197 ? 5.837 2.698 -4.567 1.00 92.06 197 ALA A O 1
ATOM 1534 N N . PHE A 1 198 ? 3.884 2.912 -5.664 1.00 94.69 198 PHE A N 1
ATOM 1535 C CA . PHE A 1 198 ? 4.385 2.494 -6.968 1.00 94.69 198 PHE A CA 1
ATOM 1536 C C . PHE A 1 198 ? 5.333 3.530 -7.571 1.00 94.69 198 PHE A C 1
ATOM 1538 O O . PHE A 1 198 ? 6.448 3.173 -7.938 1.00 94.69 198 PHE A O 1
ATOM 1545 N N . ALA A 1 199 ? 4.951 4.810 -7.603 1.00 92.44 199 ALA A N 1
ATOM 1546 C CA . ALA A 1 199 ? 5.782 5.896 -8.121 1.00 92.44 199 ALA A CA 1
ATOM 1547 C C . ALA A 1 199 ? 7.120 5.983 -7.378 1.00 92.44 199 ALA A C 1
ATOM 1549 O O . ALA A 1 199 ? 8.174 6.082 -8.003 1.00 92.44 199 ALA A O 1
ATOM 1550 N N . LYS A 1 200 ? 7.103 5.854 -6.045 1.00 92.56 200 LYS A N 1
ATOM 1551 C CA . LYS A 1 200 ? 8.327 5.824 -5.236 1.00 92.56 200 LYS A CA 1
ATOM 1552 C C . LYS A 1 200 ? 9.221 4.630 -5.580 1.00 92.56 200 LYS A C 1
ATOM 1554 O O . LYS A 1 200 ? 10.432 4.797 -5.727 1.00 92.56 200 LYS A O 1
ATOM 1559 N N . MET A 1 201 ? 8.647 3.431 -5.713 1.00 94.81 201 MET A N 1
ATOM 1560 C CA . MET A 1 201 ? 9.392 2.242 -6.146 1.00 94.81 201 MET A CA 1
ATOM 1561 C C . MET A 1 201 ? 9.981 2.444 -7.547 1.00 94.81 201 MET A C 1
ATOM 1563 O O . MET A 1 201 ? 11.162 2.168 -7.754 1.00 94.81 201 MET A O 1
ATOM 1567 N N . PHE A 1 202 ? 9.173 2.940 -8.483 1.00 94.44 202 PHE A N 1
ATOM 1568 C CA . PHE A 1 202 ? 9.569 3.221 -9.855 1.00 94.44 202 PHE A CA 1
ATOM 1569 C C . PHE A 1 202 ? 10.743 4.197 -9.902 1.00 94.44 202 PHE A C 1
ATOM 1571 O O . PHE A 1 202 ? 11.786 3.863 -10.456 1.00 94.44 202 PHE A O 1
ATOM 1578 N N . GLN A 1 203 ? 10.628 5.342 -9.233 1.00 92.38 203 GLN A N 1
ATOM 1579 C CA . GLN A 1 203 ? 11.678 6.356 -9.168 1.00 92.38 203 GLN A CA 1
ATOM 1580 C C . GLN A 1 203 ? 12.967 5.821 -8.533 1.00 92.38 203 GLN A C 1
ATOM 1582 O O . GLN A 1 203 ? 14.049 6.057 -9.052 1.00 92.38 203 GLN A O 1
ATOM 1587 N N . THR A 1 204 ? 12.863 5.071 -7.432 1.00 93.00 204 THR A N 1
ATOM 1588 C CA . THR A 1 204 ? 14.040 4.551 -6.709 1.00 93.00 204 THR A CA 1
ATOM 1589 C C . THR A 1 204 ? 14.842 3.554 -7.547 1.00 93.00 204 THR A C 1
ATOM 1591 O O . THR A 1 204 ? 16.049 3.416 -7.363 1.00 93.00 204 THR A O 1
ATOM 1594 N N . ARG A 1 205 ? 14.175 2.816 -8.439 1.00 93.00 205 ARG A N 1
ATOM 1595 C CA . ARG A 1 205 ? 14.789 1.730 -9.214 1.00 93.00 205 ARG A CA 1
ATOM 1596 C C . ARG A 1 205 ? 15.048 2.085 -10.672 1.00 93.00 205 ARG A C 1
ATOM 1598 O O . ARG A 1 205 ? 15.669 1.283 -11.364 1.00 93.00 205 ARG A O 1
ATOM 1605 N N . THR A 1 206 ? 14.575 3.236 -11.139 1.00 94.06 206 THR A N 1
ATOM 1606 C CA . THR A 1 206 ? 14.775 3.674 -12.521 1.00 94.06 206 THR A CA 1
ATOM 1607 C C . THR A 1 206 ? 16.007 4.553 -12.612 1.00 94.06 206 THR A C 1
ATOM 1609 O O . THR A 1 206 ? 16.155 5.513 -11.860 1.00 94.06 206 THR A O 1
ATOM 1612 N N . ILE A 1 207 ? 16.878 4.236 -13.560 1.00 92.69 207 ILE A N 1
ATOM 1613 C CA . ILE A 1 207 ? 18.041 5.045 -13.909 1.00 92.69 207 ILE A CA 1
ATOM 1614 C C . ILE A 1 207 ? 17.961 5.446 -15.378 1.00 92.69 207 ILE A C 1
ATOM 1616 O O . ILE A 1 207 ? 17.306 4.774 -16.176 1.00 92.69 207 ILE A O 1
ATOM 1620 N N . LYS A 1 208 ? 18.659 6.521 -15.735 1.00 91.69 208 LYS A N 1
ATOM 1621 C CA . LYS A 1 208 ? 19.009 6.805 -17.123 1.00 91.69 208 LYS A CA 1
ATOM 1622 C C . LYS A 1 208 ? 20.402 6.222 -17.366 1.00 91.69 208 LYS A C 1
ATOM 1624 O O . LYS A 1 208 ? 21.328 6.562 -16.629 1.00 91.69 208 LYS A O 1
ATOM 1629 N N . ALA A 1 209 ? 20.523 5.300 -18.316 1.00 89.06 209 ALA A N 1
ATOM 1630 C CA . ALA A 1 209 ? 21.813 4.793 -18.772 1.00 89.06 209 ALA A CA 1
ATOM 1631 C C . ALA A 1 209 ? 22.626 5.933 -19.405 1.00 89.06 209 ALA A C 1
ATOM 1633 O O . ALA A 1 209 ? 22.061 6.945 -19.825 1.00 89.06 209 ALA A O 1
ATOM 1634 N N . ASP A 1 210 ? 23.947 5.780 -19.441 1.00 87.19 210 ASP A N 1
ATOM 1635 C CA . ASP A 1 210 ? 24.811 6.740 -20.123 1.00 87.19 210 ASP A CA 1
ATOM 1636 C C . ASP A 1 210 ? 24.582 6.739 -21.646 1.00 87.19 210 ASP A C 1
ATOM 1638 O O . ASP A 1 210 ? 23.940 5.845 -22.208 1.00 87.19 210 ASP A O 1
ATOM 1642 N N . ASP A 1 211 ? 25.090 7.769 -22.325 1.00 80.06 211 ASP A N 1
ATOM 1643 C CA . ASP A 1 211 ? 24.919 7.918 -23.774 1.00 80.06 211 ASP A CA 1
ATOM 1644 C C . ASP A 1 211 ? 25.635 6.800 -24.552 1.00 80.06 211 ASP A C 1
ATOM 1646 O O . ASP A 1 211 ? 25.167 6.395 -25.615 1.00 80.06 211 ASP A O 1
ATOM 1650 N N . SER A 1 212 ? 26.706 6.220 -23.993 1.00 75.12 212 SER A N 1
ATOM 1651 C CA . SER A 1 212 ? 27.367 5.030 -24.549 1.00 75.12 212 SER A CA 1
ATOM 1652 C C . SER A 1 212 ? 26.480 3.782 -24.546 1.00 75.12 212 SER A C 1
ATOM 1654 O O . SER A 1 212 ? 26.637 2.921 -25.409 1.00 75.12 212 SER A O 1
ATOM 1656 N N . ALA A 1 213 ? 25.519 3.696 -23.627 1.00 68.81 213 ALA A N 1
ATOM 1657 C CA . ALA A 1 213 ? 24.478 2.674 -23.581 1.00 68.81 213 ALA A CA 1
ATOM 1658 C C . ALA A 1 213 ? 23.144 3.156 -24.196 1.00 68.81 213 ALA A C 1
ATOM 1660 O O . ALA A 1 213 ? 22.091 2.560 -23.954 1.00 68.81 213 ALA A O 1
ATOM 1661 N N . GLY A 1 214 ? 23.171 4.229 -24.995 1.00 74.00 214 GLY A N 1
ATOM 1662 C CA . GLY A 1 214 ? 22.018 4.745 -25.736 1.00 74.00 214 GLY A CA 1
ATOM 1663 C C . GLY A 1 214 ? 21.073 5.636 -24.927 1.00 74.00 214 GLY A C 1
ATOM 1664 O O . GLY A 1 214 ? 19.947 5.867 -25.363 1.00 74.00 214 GLY A O 1
ATOM 1665 N N . GLY A 1 215 ? 21.476 6.111 -23.742 1.00 81.81 215 GLY A N 1
ATOM 1666 C CA . GLY A 1 215 ? 20.707 7.086 -22.956 1.00 81.81 215 GLY A CA 1
ATOM 1667 C C . GLY A 1 215 ? 19.352 6.578 -22.441 1.00 81.81 215 GLY A C 1
ATOM 1668 O O . GLY A 1 215 ? 18.489 7.381 -22.071 1.00 81.81 215 GLY A O 1
ATOM 1669 N N . MET A 1 216 ? 19.134 5.259 -22.453 1.00 86.00 216 MET A N 1
ATOM 1670 C CA . MET A 1 216 ? 17.829 4.638 -22.210 1.00 86.00 216 MET A CA 1
ATOM 1671 C C . MET A 1 216 ? 17.412 4.698 -20.736 1.00 86.00 216 MET A C 1
ATOM 1673 O O . MET A 1 216 ? 18.242 4.633 -19.830 1.00 86.00 216 MET A O 1
ATOM 1677 N N . TYR A 1 217 ? 16.104 4.735 -20.476 1.00 91.19 217 TYR A N 1
ATOM 1678 C CA . TYR A 1 217 ? 15.578 4.540 -19.125 1.00 91.19 217 TYR A CA 1
ATOM 1679 C C . TYR A 1 217 ? 15.474 3.049 -18.794 1.00 91.19 217 TYR A C 1
ATOM 1681 O O . TYR A 1 217 ? 14.862 2.268 -19.529 1.00 91.19 217 TYR A O 1
ATOM 1689 N N . LEU A 1 218 ? 16.067 2.666 -17.666 1.00 93.50 218 LEU A N 1
ATOM 1690 C CA . LEU A 1 218 ? 16.227 1.285 -17.227 1.00 93.50 218 LEU A CA 1
ATOM 1691 C C . LEU A 1 218 ? 15.661 1.111 -15.816 1.00 93.50 218 LEU A C 1
ATOM 1693 O O . LEU A 1 218 ? 16.103 1.783 -14.885 1.00 93.50 218 LEU A O 1
ATOM 1697 N N . PHE A 1 219 ? 14.730 0.176 -15.630 1.00 95.00 219 PHE A N 1
ATOM 1698 C CA . PHE A 1 219 ? 14.209 -0.197 -14.312 1.00 95.00 219 PHE A CA 1
ATOM 1699 C C . PHE A 1 219 ? 14.969 -1.405 -13.759 1.00 95.00 219 PHE A C 1
ATOM 1701 O O . PHE A 1 219 ? 14.924 -2.489 -14.342 1.00 95.00 219 PHE A O 1
ATOM 1708 N N . ARG A 1 220 ? 15.655 -1.254 -12.622 1.00 94.88 220 ARG A N 1
ATOM 1709 C CA . ARG A 1 220 ? 16.409 -2.346 -11.988 1.00 94.88 220 ARG A CA 1
ATOM 1710 C C . ARG A 1 220 ? 15.462 -3.461 -11.548 1.00 94.88 220 ARG A C 1
ATOM 1712 O O . ARG A 1 220 ? 14.624 -3.254 -10.666 1.00 94.88 220 ARG A O 1
ATOM 1719 N N . LEU A 1 221 ? 15.639 -4.660 -12.099 1.00 94.19 221 LEU A N 1
ATOM 1720 C CA . LEU A 1 221 ? 14.873 -5.840 -11.700 1.00 94.19 221 LEU A CA 1
ATOM 1721 C C . LEU A 1 221 ? 15.209 -6.255 -10.266 1.00 94.19 221 LEU A C 1
ATOM 1723 O O . LEU A 1 221 ? 16.230 -5.855 -9.708 1.00 94.19 221 LEU A O 1
ATOM 1727 N N . PHE A 1 222 ? 14.311 -7.016 -9.645 1.00 91.62 222 PHE A N 1
ATOM 1728 C CA . PHE A 1 222 ? 14.511 -7.458 -8.272 1.00 91.62 222 PHE A CA 1
ATOM 1729 C C . PHE A 1 222 ? 15.444 -8.663 -8.207 1.00 91.62 222 PHE A C 1
ATOM 1731 O O . PHE A 1 222 ? 15.179 -9.676 -8.850 1.00 91.62 222 PHE A O 1
ATOM 1738 N N . ASP A 1 223 ? 16.479 -8.592 -7.370 1.00 87.62 223 ASP A N 1
ATOM 1739 C CA . ASP A 1 223 ? 17.542 -9.614 -7.328 1.00 87.62 223 ASP A CA 1
ATOM 1740 C C . ASP A 1 223 ? 17.016 -10.992 -6.881 1.00 87.62 223 ASP A C 1
ATOM 1742 O O . ASP A 1 223 ? 17.558 -12.042 -7.220 1.00 87.62 223 ASP A O 1
ATOM 1746 N N . ASN A 1 224 ? 15.928 -10.990 -6.111 1.00 85.94 224 ASN A N 1
ATOM 1747 C CA . ASN A 1 224 ? 15.354 -12.164 -5.458 1.00 85.94 224 ASN A CA 1
ATOM 1748 C C . ASN A 1 224 ? 13.914 -12.468 -5.893 1.00 85.94 224 ASN A C 1
ATOM 1750 O O . ASN A 1 224 ? 13.221 -13.210 -5.190 1.00 85.94 224 ASN A O 1
ATOM 1754 N N . LEU A 1 225 ? 13.457 -11.900 -7.012 1.00 91.06 225 LEU A N 1
ATOM 1755 C CA . LEU A 1 225 ? 12.166 -12.239 -7.608 1.00 91.06 225 LEU A CA 1
ATOM 1756 C C . LEU A 1 225 ? 12.350 -12.816 -9.010 1.00 91.06 225 LEU A C 1
ATOM 1758 O O . LEU A 1 225 ? 13.144 -12.330 -9.809 1.00 91.06 225 LEU A O 1
ATOM 1762 N N . GLU A 1 226 ? 11.557 -13.833 -9.314 1.00 93.50 226 GLU A N 1
ATOM 1763 C CA . GLU A 1 226 ? 11.398 -14.357 -10.663 1.00 93.50 226 GLU A CA 1
ATOM 1764 C C . GLU A 1 226 ? 10.508 -13.408 -11.476 1.00 93.50 226 GLU A C 1
ATOM 1766 O O . GLU A 1 226 ? 9.395 -13.085 -11.052 1.00 93.50 226 GLU A O 1
ATOM 1771 N N . MET A 1 227 ? 10.981 -12.960 -12.640 1.00 94.44 227 MET A N 1
ATOM 1772 C CA . MET A 1 227 ? 10.179 -12.148 -13.555 1.00 94.44 227 MET A CA 1
ATOM 1773 C C . MET A 1 227 ? 9.258 -13.035 -14.400 1.00 94.44 227 MET A C 1
ATOM 1775 O O . MET A 1 227 ? 9.721 -13.998 -15.010 1.00 94.44 227 MET A O 1
ATOM 1779 N N . ILE A 1 228 ? 7.968 -12.697 -14.452 1.00 93.88 228 ILE A N 1
ATOM 1780 C CA . ILE A 1 228 ? 6.939 -13.455 -15.172 1.00 93.88 228 ILE A CA 1
ATOM 1781 C C . ILE A 1 228 ? 6.077 -12.512 -16.041 1.00 93.88 228 ILE A C 1
ATOM 1783 O O . ILE A 1 228 ? 5.610 -11.487 -15.547 1.00 93.88 228 ILE A O 1
ATOM 1787 N N . PRO A 1 229 ? 5.824 -12.841 -17.322 1.00 92.50 229 PRO A N 1
ATOM 1788 C CA . PRO A 1 229 ? 6.597 -13.801 -18.107 1.00 92.50 229 PRO A CA 1
ATOM 1789 C C . PRO A 1 229 ? 8.067 -13.359 -18.198 1.00 92.50 229 PRO A C 1
ATOM 1791 O O . PRO A 1 229 ? 8.403 -12.203 -17.935 1.00 92.50 229 PRO A O 1
ATOM 1794 N N . ALA A 1 230 ? 8.950 -14.281 -18.574 1.00 91.12 230 ALA A N 1
ATOM 1795 C CA . ALA A 1 230 ? 10.292 -13.888 -18.975 1.00 91.12 230 ALA A CA 1
ATOM 1796 C C . ALA A 1 230 ? 10.194 -13.032 -20.249 1.00 91.12 230 ALA A C 1
ATOM 1798 O O . ALA A 1 230 ? 9.533 -13.420 -21.208 1.00 91.12 230 ALA A O 1
ATOM 1799 N N . LEU A 1 231 ? 10.848 -11.872 -20.247 1.00 90.62 231 LEU A N 1
ATOM 1800 C CA . LEU A 1 231 ? 10.894 -10.925 -21.364 1.00 90.62 231 LEU A CA 1
ATOM 1801 C C . LEU A 1 231 ? 12.361 -10.689 -21.745 1.00 90.62 231 LEU A C 1
ATOM 1803 O O . LEU A 1 231 ? 12.870 -9.595 -21.519 1.00 90.62 231 LEU A O 1
ATOM 1807 N N . PRO A 1 232 ? 13.083 -11.716 -22.234 1.00 90.44 232 PRO A N 1
ATOM 1808 C CA . PRO A 1 232 ? 14.529 -11.632 -22.442 1.00 90.44 232 PRO A CA 1
ATOM 1809 C C . PRO A 1 232 ? 14.925 -10.484 -23.378 1.00 90.44 232 PRO A C 1
ATOM 1811 O O . PRO A 1 232 ? 15.937 -9.840 -23.139 1.00 90.44 232 PRO A O 1
ATOM 1814 N N . GLU A 1 233 ? 14.091 -10.169 -24.369 1.00 90.06 233 GLU A N 1
ATOM 1815 C CA . GLU A 1 233 ? 14.326 -9.081 -25.330 1.00 90.06 233 GLU A CA 1
ATOM 1816 C C . GLU A 1 233 ? 14.295 -7.681 -24.696 1.00 90.06 233 GLU A C 1
ATOM 1818 O O . GLU A 1 233 ? 14.933 -6.751 -25.188 1.00 90.06 233 GLU A O 1
ATOM 1823 N N . LEU A 1 234 ? 13.585 -7.531 -23.574 1.00 90.25 234 LEU A N 1
ATOM 1824 C CA . LEU A 1 234 ? 13.497 -6.277 -22.826 1.00 90.25 234 LEU A CA 1
ATOM 1825 C C . LEU A 1 234 ? 14.463 -6.235 -21.637 1.00 90.25 234 LEU A C 1
ATOM 1827 O O . LEU A 1 234 ? 14.516 -5.223 -20.938 1.00 90.25 234 LEU A O 1
ATOM 1831 N N . VAL A 1 235 ? 15.214 -7.309 -21.379 1.00 93.00 235 VAL A N 1
ATOM 1832 C CA . VAL A 1 235 ? 16.148 -7.381 -20.254 1.00 93.00 235 VAL A CA 1
ATOM 1833 C C . VAL A 1 235 ? 17.570 -7.133 -20.723 1.00 93.00 235 VAL A C 1
ATOM 1835 O O . VAL A 1 235 ? 18.085 -7.831 -21.590 1.00 93.00 235 VAL A O 1
ATOM 1838 N N . VAL A 1 236 ? 18.236 -6.177 -20.083 1.00 92.06 236 VAL A N 1
ATOM 1839 C CA . VAL A 1 236 ? 19.640 -5.847 -20.343 1.00 92.06 236 VAL A CA 1
ATOM 1840 C C . VAL A 1 236 ? 20.479 -6.001 -19.083 1.00 92.06 236 VAL A C 1
ATOM 1842 O O . VAL A 1 236 ? 20.013 -5.751 -17.967 1.00 92.06 236 VAL A O 1
ATOM 1845 N N . ASN A 1 237 ? 21.733 -6.412 -19.267 1.00 92.50 237 ASN A N 1
ATOM 1846 C CA . ASN A 1 237 ? 22.739 -6.373 -18.214 1.00 92.50 237 ASN A CA 1
ATOM 1847 C C . ASN A 1 237 ? 23.498 -5.050 -18.323 1.00 92.50 237 ASN A C 1
ATOM 1849 O O . ASN A 1 237 ? 24.122 -4.781 -19.345 1.00 92.50 237 ASN A O 1
ATOM 1853 N N . TYR A 1 238 ? 23.459 -4.245 -17.268 1.00 90.50 238 TYR A N 1
ATOM 1854 C CA . TYR A 1 238 ? 24.163 -2.967 -17.187 1.00 90.50 238 TYR A CA 1
ATOM 1855 C C . TYR A 1 238 ? 24.843 -2.878 -15.821 1.00 90.50 238 TYR A C 1
ATOM 1857 O O . TYR A 1 238 ? 24.216 -3.160 -14.802 1.00 90.50 238 TYR A O 1
ATOM 1865 N N . ASN A 1 239 ? 26.140 -2.567 -15.767 1.00 89.75 239 ASN A N 1
ATOM 1866 C CA . ASN A 1 239 ? 26.918 -2.554 -14.516 1.00 89.75 239 ASN A CA 1
ATOM 1867 C C . ASN A 1 239 ? 26.724 -3.818 -13.646 1.00 89.75 239 ASN A C 1
ATOM 1869 O O . ASN A 1 239 ? 26.533 -3.729 -12.434 1.00 89.75 239 ASN A O 1
ATOM 1873 N N . ASN A 1 240 ? 26.739 -5.001 -14.277 1.00 89.50 240 ASN A N 1
ATOM 1874 C CA . ASN A 1 240 ? 26.537 -6.318 -13.645 1.00 89.50 240 ASN A CA 1
ATOM 1875 C C . ASN A 1 240 ? 25.179 -6.525 -12.947 1.00 89.50 240 ASN A C 1
ATOM 1877 O O . ASN A 1 240 ? 25.015 -7.467 -12.172 1.00 89.50 240 ASN A O 1
ATOM 1881 N N . LEU A 1 241 ? 24.194 -5.674 -13.228 1.00 92.00 241 LEU A N 1
ATOM 1882 C CA . LEU A 1 241 ? 22.832 -5.783 -12.717 1.00 92.00 241 LEU A CA 1
ATOM 1883 C C . LEU A 1 241 ? 21.847 -5.955 -13.876 1.00 92.00 241 LEU A C 1
ATOM 1885 O O . LEU A 1 241 ? 22.102 -5.520 -14.999 1.00 92.00 241 LEU A O 1
ATOM 1889 N N . LYS A 1 242 ? 20.710 -6.595 -13.593 1.00 93.25 242 LYS A N 1
ATOM 1890 C CA . LYS A 1 242 ? 19.644 -6.825 -14.575 1.00 93.25 242 LYS A CA 1
ATOM 1891 C C . LYS A 1 242 ? 18.636 -5.684 -14.547 1.00 93.25 242 LYS A C 1
ATOM 1893 O O . LYS A 1 242 ? 18.112 -5.342 -13.484 1.00 93.25 242 LYS A O 1
ATOM 1898 N N . TYR A 1 243 ? 18.310 -5.155 -15.718 1.00 94.25 243 TYR A N 1
ATOM 1899 C CA . TYR A 1 243 ? 17.328 -4.090 -15.886 1.00 94.25 243 TYR A CA 1
ATOM 1900 C C . TYR A 1 243 ? 16.286 -4.458 -16.930 1.00 94.25 243 TYR A C 1
ATOM 1902 O O . TYR A 1 243 ? 16.583 -5.172 -17.882 1.00 94.25 243 TYR A O 1
ATOM 1910 N N . LEU A 1 244 ? 15.081 -3.928 -16.753 1.00 93.81 244 LEU A N 1
ATOM 1911 C CA . LEU A 1 244 ? 14.030 -3.887 -17.758 1.00 93.81 244 LEU A CA 1
ATOM 1912 C C . LEU A 1 244 ? 14.135 -2.565 -18.529 1.00 93.81 244 LEU A C 1
ATOM 1914 O O . LEU A 1 244 ? 14.138 -1.495 -17.912 1.00 93.81 244 LEU A O 1
ATOM 1918 N N . ARG A 1 245 ? 14.207 -2.635 -19.859 1.00 92.06 245 ARG A N 1
ATOM 1919 C CA . ARG A 1 245 ? 14.131 -1.469 -20.749 1.00 92.06 245 ARG A CA 1
ATOM 1920 C C . ARG A 1 245 ? 12.724 -0.871 -20.716 1.00 92.06 245 ARG A C 1
ATOM 1922 O O . ARG A 1 245 ? 11.732 -1.598 -20.733 1.00 92.06 245 ARG A O 1
ATOM 1929 N N . LEU A 1 246 ? 12.648 0.457 -20.656 1.00 89.44 246 LEU A N 1
ATOM 1930 C CA . LEU A 1 246 ? 11.391 1.218 -20.621 1.00 89.44 246 LEU A CA 1
ATOM 1931 C C . LEU A 1 246 ? 11.125 2.003 -21.917 1.00 89.44 246 LEU A C 1
ATOM 1933 O O . LEU A 1 246 ? 10.235 2.846 -21.975 1.00 89.44 246 LEU A O 1
ATOM 1937 N N . ASP A 1 247 ? 11.897 1.725 -22.958 1.00 77.12 247 ASP A N 1
ATOM 1938 C CA . ASP A 1 247 ? 11.789 2.305 -24.298 1.00 77.12 247 ASP A CA 1
ATOM 1939 C C . ASP A 1 247 ? 10.458 2.002 -25.000 1.00 77.12 247 ASP A C 1
ATOM 1941 O O . ASP A 1 247 ? 9.990 2.808 -25.797 1.00 77.12 247 ASP A O 1
ATOM 1945 N N . CYS A 1 248 ? 9.778 0.915 -24.627 1.00 63.97 248 CYS A N 1
ATOM 1946 C CA . CYS A 1 248 ? 8.421 0.603 -25.090 1.00 63.97 248 CYS A CA 1
ATOM 1947 C C . CYS A 1 248 ? 7.337 1.636 -24.701 1.00 63.97 248 CYS A C 1
ATOM 1949 O O . CYS A 1 248 ? 6.187 1.496 -25.115 1.00 63.97 248 CYS A O 1
ATOM 1951 N N . LEU A 1 249 ? 7.675 2.656 -23.904 1.00 62.12 249 LEU A N 1
ATOM 1952 C CA . LEU A 1 249 ? 6.767 3.739 -23.506 1.00 62.12 249 LEU A CA 1
ATOM 1953 C C . LEU A 1 249 ? 6.896 4.986 -24.395 1.00 62.12 249 LEU A C 1
ATOM 1955 O O . LEU A 1 249 ? 6.038 5.865 -24.332 1.00 62.12 249 LEU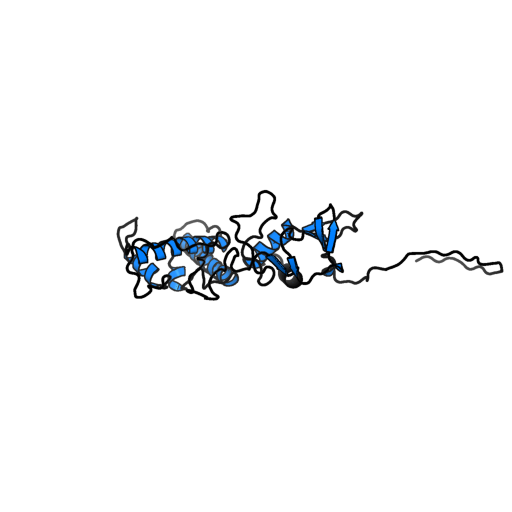 A O 1
ATOM 1959 N N . GLY A 1 250 ? 7.945 5.068 -25.219 1.00 54.09 250 GLY A N 1
ATOM 1960 C CA . GLY A 1 250 ? 8.095 6.108 -26.229 1.00 54.09 250 GLY A CA 1
ATOM 1961 C C . GLY A 1 250 ? 7.269 5.748 -27.456 1.00 54.09 250 GLY A C 1
ATOM 1962 O O . GLY A 1 250 ? 7.640 4.868 -28.227 1.00 54.09 250 GLY A O 1
ATOM 1963 N N . GLY A 1 251 ? 6.124 6.398 -27.643 1.00 42.72 251 GLY A N 1
ATOM 1964 C CA . GLY A 1 251 ? 5.350 6.258 -28.871 1.00 42.72 251 GLY A CA 1
ATOM 1965 C C . GLY A 1 251 ? 6.093 6.861 -30.064 1.00 42.72 251 GLY A C 1
ATOM 1966 O O . GLY A 1 251 ? 5.962 8.052 -30.299 1.00 42.72 251 GLY A O 1
ATOM 1967 N N . ALA A 1 252 ? 6.872 6.051 -30.780 1.00 39.16 252 ALA A N 1
ATOM 1968 C CA . ALA A 1 252 ? 7.168 6.116 -32.218 1.00 39.16 252 ALA A CA 1
ATOM 1969 C C . ALA A 1 252 ? 8.253 5.072 -32.526 1.00 39.16 252 ALA A C 1
ATOM 1971 O O . ALA A 1 252 ? 9.253 4.973 -31.819 1.00 39.16 252 ALA A O 1
ATOM 1972 N N . GLY A 1 253 ? 8.019 4.251 -33.547 1.00 43.38 253 GLY A N 1
ATOM 1973 C CA . GLY A 1 253 ? 8.839 3.088 -33.853 1.00 43.38 253 GLY A CA 1
ATOM 1974 C C . GLY A 1 253 ? 10.290 3.392 -34.226 1.00 43.38 253 GLY A C 1
ATOM 1975 O O . GLY A 1 253 ? 10.603 4.389 -34.863 1.00 43.38 253 GLY A O 1
ATOM 1976 N N . SER A 1 254 ? 11.145 2.424 -33.921 1.00 31.77 254 SER A N 1
ATOM 1977 C CA . SER A 1 254 ? 12.024 1.844 -34.930 1.00 31.77 254 SER A CA 1
ATOM 1978 C C . SER A 1 254 ? 12.350 0.416 -34.487 1.00 31.77 254 SER A C 1
ATOM 1980 O O . SER A 1 254 ? 12.8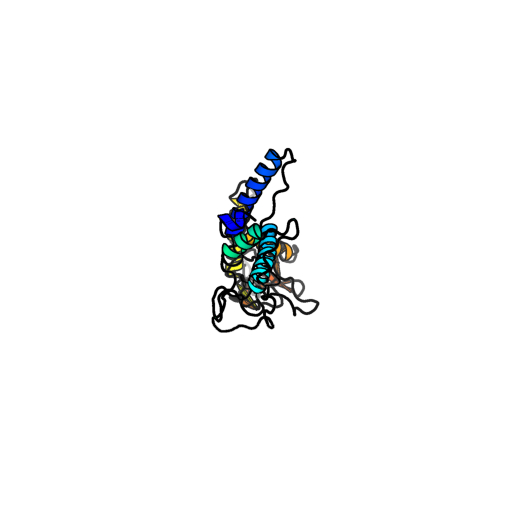12 0.237 -33.355 1.00 31.77 254 SER A O 1
ATOM 1982 N N . PRO A 1 255 ? 12.073 -0.625 -35.295 1.00 38.50 255 PRO A N 1
ATOM 1983 C CA . PRO A 1 255 ? 12.628 -1.939 -35.014 1.00 38.50 255 PRO A CA 1
ATOM 1984 C C . PRO A 1 255 ? 14.152 -1.804 -35.023 1.00 38.50 255 PRO A C 1
ATOM 1986 O O . PRO A 1 255 ? 14.717 -1.121 -35.877 1.00 38.50 255 PRO A O 1
ATOM 1989 N N . ALA A 1 256 ? 14.810 -2.415 -34.039 1.00 34.94 256 ALA A N 1
ATOM 1990 C CA . ALA A 1 256 ? 16.261 -2.485 -34.003 1.00 34.94 256 ALA A CA 1
ATOM 1991 C C . ALA A 1 256 ? 16.757 -3.040 -35.347 1.00 34.94 256 ALA A C 1
ATOM 1993 O O . ALA A 1 256 ? 16.434 -4.172 -35.709 1.00 34.94 256 ALA A O 1
ATOM 1994 N N . SER A 1 257 ? 17.498 -2.220 -36.094 1.00 34.38 257 SER A N 1
ATOM 1995 C CA . SER A 1 257 ? 18.187 -2.652 -37.303 1.00 34.38 257 SER A CA 1
ATOM 1996 C C . SER A 1 257 ? 19.180 -3.741 -36.916 1.00 34.38 257 SER A C 1
ATOM 1998 O O . SER A 1 257 ? 20.197 -3.474 -36.279 1.00 34.38 257 SER A O 1
ATOM 2000 N N . ALA A 1 258 ? 18.860 -4.977 -37.280 1.00 41.34 258 ALA A N 1
ATOM 2001 C CA . ALA A 1 258 ? 19.824 -6.054 -37.360 1.00 41.34 258 ALA A CA 1
ATOM 2002 C C . ALA A 1 258 ? 20.575 -5.921 -38.695 1.00 41.34 258 ALA A C 1
ATOM 2004 O O . ALA A 1 258 ? 20.054 -6.318 -39.731 1.00 41.34 258 ALA A O 1
ATOM 2005 N N . ALA A 1 259 ? 21.767 -5.329 -38.654 1.00 34.19 259 ALA A N 1
ATOM 2006 C CA . ALA A 1 259 ? 22.854 -5.434 -39.637 1.00 34.19 259 ALA A CA 1
ATOM 2007 C C . ALA A 1 259 ? 24.086 -4.790 -38.961 1.00 34.19 259 ALA A C 1
ATOM 2009 O O . ALA A 1 259 ? 23.939 -3.763 -38.309 1.00 34.19 259 ALA A O 1
ATOM 2010 N N . ASP A 1 260 ? 25.293 -5.344 -38.940 1.00 30.41 260 ASP A N 1
ATOM 2011 C CA . ASP A 1 260 ? 25.951 -6.135 -39.970 1.00 30.41 260 ASP A CA 1
ATOM 2012 C C . ASP A 1 260 ? 26.903 -7.169 -39.358 1.00 30.41 260 ASP A C 1
ATOM 2014 O O . ASP A 1 260 ? 27.742 -6.856 -38.511 1.00 30.41 260 ASP A O 1
ATOM 2018 N N . ALA A 1 261 ? 26.821 -8.397 -39.863 1.00 32.59 261 ALA A N 1
ATOM 2019 C CA . ALA A 1 261 ? 27.924 -9.341 -39.848 1.00 32.59 261 ALA A CA 1
ATOM 2020 C C . ALA A 1 261 ? 28.202 -9.763 -41.295 1.00 32.59 261 ALA A C 1
ATOM 2022 O O . ALA A 1 261 ? 27.310 -10.235 -41.996 1.00 32.59 261 ALA A O 1
ATOM 2023 N N . SER A 1 262 ? 29.476 -9.650 -41.671 1.00 33.06 262 SER A N 1
ATOM 2024 C CA . SER A 1 262 ? 30.127 -10.111 -42.905 1.00 33.06 262 SER A CA 1
ATOM 2025 C C . SER A 1 262 ? 29.978 -9.234 -44.158 1.00 33.06 262 SER A C 1
ATOM 2027 O O . SER A 1 262 ? 29.128 -9.444 -45.013 1.00 33.06 262 SER A O 1
ATOM 2029 N N . ALA A 1 263 ? 30.937 -8.317 -44.318 1.00 31.50 263 ALA A N 1
ATOM 2030 C CA . ALA A 1 263 ? 31.412 -7.927 -45.638 1.00 31.50 263 ALA A CA 1
ATOM 2031 C C . ALA A 1 263 ? 32.318 -9.053 -46.169 1.00 31.50 263 ALA A C 1
ATOM 2033 O O . ALA A 1 263 ? 33.387 -9.308 -45.612 1.00 31.50 263 ALA A O 1
ATOM 2034 N N . ALA A 1 264 ? 31.866 -9.747 -47.211 1.00 33.94 264 ALA A N 1
ATOM 2035 C CA . ALA A 1 264 ? 32.711 -10.571 -48.065 1.00 33.94 264 ALA A CA 1
ATOM 2036 C C . ALA A 1 264 ? 32.991 -9.783 -49.352 1.00 33.94 264 ALA A C 1
ATOM 2038 O O . ALA A 1 264 ? 32.068 -9.366 -50.050 1.00 33.94 264 ALA A O 1
ATOM 2039 N N . GLU A 1 265 ? 34.275 -9.556 -49.616 1.00 32.44 265 GLU A N 1
ATOM 2040 C CA . GLU A 1 265 ? 34.818 -8.919 -50.815 1.00 32.44 265 GLU A CA 1
ATOM 2041 C C . GLU A 1 265 ? 34.538 -9.742 -52.080 1.00 32.44 265 GLU A C 1
ATOM 2043 O O . GLU A 1 265 ? 34.828 -10.937 -52.090 1.00 32.44 265 GLU A O 1
ATOM 2048 N N . VAL A 1 266 ? 34.098 -9.091 -53.166 1.00 34.16 266 VAL A N 1
ATOM 2049 C CA . VAL A 1 266 ? 34.361 -9.485 -54.569 1.00 34.16 266 VAL A CA 1
ATOM 2050 C C . VAL A 1 266 ? 34.382 -8.200 -55.434 1.00 34.16 266 VAL A C 1
ATOM 2052 O O . VAL A 1 266 ? 33.561 -7.313 -55.193 1.00 34.16 266 VAL A O 1
ATOM 2055 N N . PRO A 1 267 ? 35.314 -8.046 -56.402 1.00 36.00 267 PRO A N 1
ATOM 2056 C CA . PRO A 1 267 ? 35.673 -6.754 -56.994 1.00 36.00 267 PRO A CA 1
ATOM 2057 C C . PRO A 1 267 ? 34.797 -6.370 -58.196 1.00 36.00 267 PRO A C 1
ATOM 2059 O O . PRO A 1 267 ? 34.336 -7.235 -58.942 1.00 36.00 267 PRO A O 1
ATOM 2062 N N . ILE A 1 268 ? 34.629 -5.064 -58.426 1.00 36.91 268 ILE A N 1
ATOM 2063 C CA . ILE A 1 268 ? 33.982 -4.515 -59.626 1.00 36.91 268 ILE A CA 1
ATOM 2064 C C . ILE A 1 268 ? 35.059 -3.939 -60.548 1.00 36.91 268 ILE A C 1
ATOM 2066 O O . ILE A 1 268 ? 35.837 -3.073 -60.150 1.00 36.91 268 ILE A O 1
ATOM 2070 N N . GLY A 1 269 ? 35.098 -4.481 -61.766 1.00 31.95 269 GLY A N 1
ATOM 2071 C CA . GLY A 1 269 ? 35.894 -4.010 -62.893 1.00 31.95 269 GLY A CA 1
ATOM 2072 C C . GLY A 1 269 ? 35.269 -2.821 -63.629 1.00 31.95 269 GLY A C 1
ATOM 2073 O O . GLY A 1 269 ? 34.146 -2.405 -63.367 1.00 31.95 269 GLY A O 1
ATOM 2074 N N . GLU A 1 270 ? 36.077 -2.297 -64.541 1.00 36.09 270 GLU A N 1
ATOM 2075 C CA . GLU A 1 270 ? 36.036 -1.004 -65.224 1.00 36.09 270 GLU A CA 1
ATOM 2076 C C . GLU A 1 270 ? 34.837 -0.717 -66.152 1.00 36.09 270 GLU A C 1
ATOM 2078 O O . GLU A 1 270 ? 34.209 -1.620 -66.704 1.00 36.09 270 GLU A O 1
ATOM 2083 N N . GLY A 1 271 ? 34.658 0.587 -66.424 1.00 31.61 271 GLY A N 1
ATOM 2084 C CA . GLY A 1 271 ? 33.901 1.169 -67.543 1.00 31.61 271 GLY A CA 1
ATOM 2085 C C . GLY A 1 271 ? 32.628 1.881 -67.076 1.00 31.61 271 GLY A C 1
ATOM 2086 O O . GLY A 1 271 ? 31.817 1.293 -66.381 1.00 31.61 271 GLY A O 1
ATOM 2087 N N . GLY A 1 272 ? 32.341 3.141 -67.382 1.00 30.84 272 GLY A N 1
ATOM 2088 C CA . GLY A 1 272 ? 32.926 4.136 -68.268 1.00 30.84 272 GLY A CA 1
ATOM 2089 C C . GLY A 1 272 ? 31.913 5.289 -68.376 1.00 30.84 272 GLY A C 1
ATOM 2090 O O . GLY A 1 272 ? 30.715 5.057 -68.269 1.00 30.84 272 GLY A O 1
ATOM 2091 N N . GLU A 1 273 ? 32.436 6.501 -68.563 1.00 34.28 273 GLU A N 1
ATOM 2092 C CA . GLU A 1 273 ? 31.801 7.679 -69.181 1.00 34.28 273 GLU A CA 1
ATOM 2093 C C . GLU A 1 273 ? 30.489 8.265 -68.607 1.00 34.28 273 GLU A C 1
ATOM 2095 O O . GLU A 1 273 ? 29.396 7.747 -68.795 1.00 34.28 273 GLU A O 1
ATOM 2100 N N . GLY A 1 274 ? 30.606 9.507 -68.117 1.00 30.17 274 GLY A N 1
ATOM 2101 C CA . GLY A 1 274 ? 29.916 10.619 -68.780 1.00 30.17 274 GLY A CA 1
ATOM 2102 C C . GLY A 1 274 ? 28.730 11.275 -68.064 1.00 30.17 274 GLY A C 1
ATOM 2103 O O . GLY A 1 274 ? 27.683 10.669 -67.887 1.00 30.17 274 GLY A O 1
ATOM 2104 N N . LEU A 1 275 ? 28.898 12.590 -67.872 1.00 37.81 275 LEU A N 1
ATOM 2105 C CA . LEU A 1 275 ? 27.903 13.675 -67.861 1.00 37.81 275 LEU A CA 1
ATOM 2106 C C . LEU A 1 275 ? 27.555 14.352 -66.517 1.00 37.81 275 LEU A C 1
ATOM 2108 O O . LEU A 1 275 ? 26.920 13.816 -65.617 1.00 37.81 275 LEU A O 1
ATOM 2112 N N . GLU A 1 276 ? 28.032 15.597 -66.511 1.00 33.81 276 GLU A N 1
ATOM 2113 C CA . GLU A 1 276 ? 27.789 16.825 -65.755 1.00 33.81 276 GLU A CA 1
ATOM 2114 C C . GLU A 1 276 ? 26.344 17.120 -65.292 1.00 33.81 276 GLU A C 1
ATOM 2116 O O . GLU A 1 276 ? 25.373 16.694 -65.913 1.00 33.81 276 GLU A O 1
ATOM 2121 N N . GLY A 1 277 ? 26.233 17.974 -64.259 1.00 33.75 277 GLY A N 1
ATOM 2122 C CA . GLY A 1 277 ? 25.010 18.694 -63.859 1.00 33.75 277 GLY A CA 1
ATOM 2123 C C . GLY A 1 277 ? 24.775 18.653 -62.342 1.00 33.75 277 GLY A C 1
ATOM 2124 O O . GLY A 1 277 ? 24.171 17.714 -61.846 1.00 33.75 277 GLY A O 1
ATOM 2125 N N . GLU A 1 278 ? 25.463 19.468 -61.541 1.00 35.31 278 GLU A N 1
ATOM 2126 C CA . GLU A 1 278 ? 25.058 20.814 -61.078 1.00 35.31 278 GLU A CA 1
ATOM 2127 C C . GLU A 1 278 ? 24.161 20.811 -59.813 1.00 35.31 278 GLU A C 1
ATOM 2129 O O . GLU A 1 278 ? 23.117 20.169 -59.744 1.00 35.31 278 GLU A O 1
ATOM 2134 N N . LEU A 1 279 ? 24.660 21.541 -58.803 1.00 31.98 279 LEU A N 1
ATOM 2135 C CA . LEU A 1 279 ? 24.051 21.990 -57.543 1.00 31.98 279 LEU A CA 1
ATOM 2136 C C . LEU A 1 279 ? 22.558 22.347 -57.644 1.00 31.98 279 LEU A C 1
ATOM 2138 O O . LEU A 1 279 ? 22.218 23.075 -58.564 1.00 31.98 279 LEU A O 1
ATOM 2142 N N . VAL A 1 280 ? 21.765 22.058 -56.594 1.00 37.34 280 VAL A N 1
ATOM 2143 C CA . VAL A 1 280 ? 21.126 23.097 -55.742 1.00 37.34 280 VAL A CA 1
ATOM 2144 C C . VAL A 1 280 ? 20.806 22.523 -54.346 1.00 37.34 280 VAL A C 1
ATOM 2146 O O . VAL A 1 280 ? 20.169 21.479 -54.230 1.00 37.34 280 VAL A O 1
ATOM 2149 N N . ASP A 1 281 ? 21.239 23.242 -53.308 1.00 35.97 281 ASP A N 1
ATOM 2150 C CA . ASP A 1 281 ? 20.846 23.100 -51.900 1.00 35.97 281 ASP A CA 1
ATOM 2151 C C . ASP A 1 281 ? 19.360 23.427 -51.664 1.00 35.97 281 ASP A C 1
ATOM 2153 O O . ASP A 1 281 ? 18.872 24.426 -52.190 1.00 35.97 281 ASP A O 1
ATOM 2157 N N . PHE A 1 282 ? 18.692 22.652 -50.801 1.00 38.50 282 PHE A N 1
ATOM 2158 C CA . PHE A 1 282 ? 17.814 23.121 -49.712 1.00 38.50 282 PHE A CA 1
ATOM 2159 C C . PHE A 1 282 ? 17.613 22.005 -48.679 1.00 38.50 282 PHE A C 1
ATOM 2161 O O . PHE A 1 282 ? 17.351 20.853 -49.093 1.00 38.50 282 PHE A O 1
#